Protein AF-W6MTE8-F1 (afdb_monomer_lite)

Organism: NCBI:txid1382522

Radius of gyration: 21.44 Å; chains: 1; bounding box: 60×68×46 Å

Foldseek 3Di:
DQQQAQAEEEEALQQLLPPVVLVLPDDLSHYAYEYEPLNLVVLVVLCPDPDSSVVSSVSSVVSQVVQVVPPNRYDYDDPVPLADDLVCLVVLFQAFDFPVNLVVVVVVVVVVCVVDPDDPPPPDCPPVVCCQFVVDPPDDPDDDPDRDGTDDGPSCSSVSRVCCCVVPPVVPPHQYEYAHPDVNSVVVCVRSVHHYDYSVLVSVCSVPVDSPPPDPPPPPPPPPPCPPPDDDDPDPPDDDDD

Structure (mmCIF, N/CA/C/O backbone):
data_AF-W6MTE8-F1
#
_entry.id   AF-W6MTE8-F1
#
loop_
_atom_site.group_PDB
_atom_site.id
_atom_site.type_symbol
_atom_site.label_atom_id
_atom_site.label_alt_id
_atom_site.label_comp_id
_atom_site.label_asym_id
_atom_site.label_entity_id
_atom_site.label_seq_id
_atom_site.pdbx_PDB_ins_code
_atom_site.Cartn_x
_atom_site.Cartn_y
_atom_site.Cartn_z
_atom_site.occupancy
_atom_site.B_iso_or_equiv
_atom_site.auth_seq_id
_atom_site.auth_comp_id
_atom_site.auth_asym_id
_atom_site.auth_atom_id
_atom_site.pdbx_PDB_model_num
ATOM 1 N N . MET A 1 1 ? -23.257 -4.174 20.093 1.00 38.69 1 MET A N 1
ATOM 2 C CA . MET A 1 1 ? -22.256 -4.950 19.325 1.00 38.69 1 MET A CA 1
ATOM 3 C C . MET A 1 1 ? -21.552 -3.995 18.373 1.00 38.69 1 MET A C 1
ATOM 5 O O . MET A 1 1 ? -22.247 -3.286 17.660 1.00 38.69 1 MET A O 1
ATOM 9 N N . LYS A 1 2 ? -20.217 -3.881 18.408 1.00 39.97 2 LYS A N 1
ATOM 10 C CA . LYS A 1 2 ? -19.490 -3.029 17.450 1.00 39.97 2 LYS A CA 1
ATOM 11 C C . LYS A 1 2 ? -19.475 -3.745 16.097 1.00 39.97 2 LYS A C 1
ATOM 13 O O . LYS A 1 2 ? -18.966 -4.859 16.027 1.00 39.97 2 LYS A O 1
ATOM 18 N N . SER A 1 3 ? -20.068 -3.124 15.077 1.00 48.00 3 SER A N 1
ATOM 19 C CA . SER A 1 3 ? -19.983 -3.571 13.683 1.00 48.00 3 SER A CA 1
ATOM 20 C C . SER A 1 3 ? -18.513 -3.765 13.318 1.00 48.00 3 SER A C 1
ATOM 22 O O . SER A 1 3 ? -17.720 -2.834 13.459 1.00 48.00 3 SER A O 1
ATOM 24 N N . THR A 1 4 ? -18.126 -4.972 12.914 1.00 53.09 4 THR A N 1
ATOM 25 C CA . THR A 1 4 ? -16.800 -5.203 12.337 1.00 53.09 4 THR A CA 1
ATOM 26 C C . THR A 1 4 ? -16.718 -4.458 11.003 1.00 53.09 4 THR A C 1
ATOM 28 O O . THR A 1 4 ? -17.678 -4.537 10.236 1.00 53.09 4 THR A O 1
ATOM 31 N N . PRO A 1 5 ? -15.619 -3.739 10.717 1.00 59.28 5 PRO A N 1
ATOM 32 C CA . PRO A 1 5 ? -15.475 -3.021 9.456 1.00 59.28 5 PRO A CA 1
ATOM 33 C C . PRO A 1 5 ? -15.582 -4.002 8.286 1.00 59.28 5 PRO A C 1
ATOM 35 O O . PRO A 1 5 ? -15.021 -5.099 8.340 1.00 59.28 5 PRO A O 1
ATOM 38 N N . SER A 1 6 ? -16.321 -3.611 7.248 1.00 73.62 6 SER A N 1
ATOM 39 C CA . SER A 1 6 ? -16.638 -4.467 6.100 1.00 73.62 6 SER A CA 1
ATOM 40 C C . SER A 1 6 ? -15.433 -4.738 5.196 1.00 73.62 6 SER A C 1
ATOM 42 O O . SER A 1 6 ? -15.474 -5.673 4.398 1.00 73.62 6 SER A O 1
ATOM 44 N N . LEU A 1 7 ? -14.353 -3.960 5.334 1.00 88.44 7 LEU A N 1
ATOM 45 C CA . LEU A 1 7 ? -13.140 -4.094 4.533 1.00 88.44 7 LEU A CA 1
ATOM 46 C C . LEU A 1 7 ? -11.870 -3.950 5.380 1.00 88.44 7 LEU A C 1
ATOM 48 O O . LEU A 1 7 ? -11.723 -2.991 6.140 1.00 88.44 7 LEU A O 1
ATOM 52 N N . SER A 1 8 ? -10.929 -4.883 5.222 1.00 91.94 8 SER A N 1
ATOM 53 C CA . SER A 1 8 ? -9.592 -4.808 5.824 1.00 91.94 8 SER A CA 1
ATOM 54 C C . SER A 1 8 ? -8.540 -4.612 4.739 1.00 91.94 8 SER A C 1
ATOM 56 O O . SER A 1 8 ? -8.449 -5.406 3.803 1.00 91.94 8 SER A O 1
ATOM 58 N N . VAL A 1 9 ? -7.753 -3.545 4.869 1.00 94.44 9 VAL A N 1
ATOM 59 C CA . VAL A 1 9 ? -6.865 -3.069 3.808 1.00 94.44 9 VAL A CA 1
ATOM 60 C C . VAL A 1 9 ? -5.444 -2.887 4.327 1.00 94.44 9 VAL A C 1
ATOM 62 O O . VAL A 1 9 ? -5.230 -2.243 5.353 1.00 94.44 9 VAL A O 1
ATOM 65 N N . ILE A 1 10 ? -4.469 -3.430 3.604 1.00 95.81 10 ILE A N 1
ATOM 66 C CA . ILE A 1 10 ? -3.039 -3.184 3.799 1.00 95.81 10 ILE A CA 1
ATOM 67 C C . ILE A 1 10 ? -2.626 -2.042 2.868 1.00 95.81 10 ILE A C 1
ATOM 69 O O . ILE A 1 10 ? -2.857 -2.122 1.666 1.00 95.81 10 ILE A O 1
ATOM 73 N N . ILE A 1 11 ? -2.021 -0.984 3.405 1.00 96.62 11 ILE A N 1
ATOM 74 C CA . ILE A 1 11 ? -1.711 0.220 2.622 1.00 96.62 11 ILE A CA 1
ATOM 75 C C . ILE A 1 11 ? -0.274 0.184 2.095 1.00 96.62 11 ILE A C 1
ATOM 77 O O . ILE A 1 11 ? 0.673 0.207 2.884 1.00 96.62 11 ILE A O 1
ATOM 81 N N . ASP A 1 12 ? -0.114 0.181 0.773 1.00 96.88 12 ASP A N 1
ATOM 82 C CA . ASP A 1 12 ? 1.155 0.439 0.086 1.00 96.88 12 ASP A CA 1
ATOM 83 C C . ASP A 1 12 ? 1.503 1.946 0.109 1.00 96.88 12 ASP A C 1
ATOM 85 O O . ASP A 1 12 ? 0.585 2.777 0.094 1.00 96.88 12 ASP A O 1
ATOM 89 N N . PRO A 1 13 ? 2.794 2.348 0.122 1.00 96.19 13 PRO A N 1
ATOM 90 C CA . PRO A 1 13 ? 3.166 3.763 0.056 1.00 96.19 13 PRO A CA 1
ATOM 91 C C . PRO A 1 13 ? 2.505 4.517 -1.101 1.00 96.19 13 PRO A C 1
ATOM 93 O O . PRO A 1 13 ? 2.040 5.640 -0.904 1.00 96.19 13 PRO A O 1
ATOM 96 N N . SER A 1 14 ? 2.419 3.907 -2.288 1.00 95.56 14 SER A N 1
ATOM 97 C CA . SER A 1 14 ? 1.869 4.549 -3.489 1.00 95.56 14 SER A CA 1
ATOM 98 C C . SER A 1 14 ? 0.427 5.027 -3.297 1.00 95.56 14 SER A C 1
ATOM 100 O O . SER A 1 14 ? 0.085 6.117 -3.751 1.00 95.56 14 SER A O 1
ATOM 102 N N . ALA A 1 15 ? -0.395 4.296 -2.538 1.00 96.69 15 ALA A N 1
ATOM 103 C CA . ALA A 1 15 ? -1.774 4.686 -2.259 1.00 96.69 15 ALA A CA 1
ATOM 104 C C . ALA A 1 15 ? -1.867 5.970 -1.424 1.00 96.69 15 ALA A C 1
ATOM 106 O O . ALA A 1 15 ? -2.727 6.819 -1.660 1.00 96.69 15 ALA A O 1
ATOM 107 N N . PHE A 1 16 ? -0.950 6.162 -0.476 1.00 96.50 16 PHE A N 1
ATOM 108 C CA . PHE A 1 16 ? -0.859 7.415 0.269 1.00 96.50 16 PHE A CA 1
ATOM 109 C C . PHE A 1 16 ? -0.311 8.553 -0.592 1.00 96.50 16 PHE A C 1
ATOM 111 O O . PHE A 1 16 ? -0.844 9.664 -0.571 1.00 96.50 16 PHE A O 1
ATOM 118 N N . LEU A 1 17 ? 0.717 8.275 -1.389 1.00 94.50 17 LEU A N 1
ATOM 119 C CA . LEU A 1 17 ? 1.340 9.280 -2.244 1.00 94.50 17 LEU A CA 1
ATOM 120 C C . LEU A 1 17 ? 0.407 9.763 -3.364 1.00 94.50 17 LEU A C 1
ATOM 122 O O . LEU A 1 17 ? 0.459 10.942 -3.703 1.00 94.50 17 LEU A O 1
ATOM 126 N N . GLY A 1 18 ? -0.460 8.901 -3.901 1.00 90.56 18 GLY A N 1
ATOM 127 C CA . GLY A 1 18 ? -1.419 9.243 -4.957 1.00 90.56 18 GLY A CA 1
ATOM 128 C C . GLY A 1 18 ? -2.821 9.621 -4.464 1.00 90.56 18 GLY A C 1
ATOM 129 O O . GLY A 1 18 ? -3.501 10.419 -5.103 1.00 90.56 18 GLY A O 1
ATOM 130 N N . GLY A 1 19 ? -3.262 9.090 -3.318 1.00 93.94 19 GLY A N 1
ATOM 131 C CA . GLY A 1 19 ? -4.681 9.079 -2.943 1.00 93.94 19 GLY A CA 1
ATOM 132 C C . GLY A 1 19 ? -5.029 9.604 -1.550 1.00 93.94 19 GLY A C 1
ATOM 133 O O . GLY A 1 19 ? -6.186 9.492 -1.139 1.00 93.94 19 GLY A O 1
ATOM 134 N N . ILE A 1 20 ? -4.090 10.211 -0.811 1.00 96.06 20 ILE A N 1
ATOM 135 C CA . ILE A 1 20 ? -4.326 10.660 0.578 1.00 96.06 20 ILE A CA 1
ATOM 136 C C . ILE A 1 20 ? -5.576 11.542 0.749 1.00 96.06 20 ILE A C 1
ATOM 138 O O . ILE A 1 20 ? -6.290 11.419 1.744 1.00 96.06 20 ILE A O 1
ATOM 142 N N . ALA A 1 21 ? -5.888 12.410 -0.217 1.00 94.44 21 ALA A N 1
ATOM 143 C CA . ALA A 1 21 ? -7.062 13.284 -0.151 1.00 94.44 21 ALA A CA 1
ATOM 144 C C . ALA A 1 21 ? -8.395 12.511 -0.149 1.00 94.44 21 ALA A C 1
ATOM 146 O O . ALA A 1 21 ? -9.380 12.985 0.421 1.00 94.44 21 ALA A O 1
ATOM 147 N N . VAL A 1 22 ? -8.430 11.333 -0.778 1.00 95.38 22 VAL A N 1
ATOM 148 C CA . VAL A 1 22 ? -9.592 10.435 -0.786 1.00 95.38 22 VAL A CA 1
ATOM 149 C C . VAL A 1 22 ? -9.601 9.592 0.484 1.00 95.38 22 VAL A C 1
ATOM 151 O O . VAL A 1 22 ? -10.607 9.587 1.186 1.00 95.38 22 VAL A O 1
ATOM 154 N N . ILE A 1 23 ? -8.463 8.987 0.843 1.00 95.81 23 ILE A N 1
ATOM 155 C CA . ILE A 1 23 ? -8.327 8.129 2.034 1.00 95.81 23 ILE A CA 1
ATOM 156 C C . ILE A 1 23 ? -8.753 8.866 3.315 1.00 95.81 23 ILE A C 1
ATOM 158 O O . ILE A 1 23 ? -9.421 8.293 4.172 1.00 95.81 23 ILE A O 1
ATOM 162 N N . LYS A 1 24 ? -8.448 10.166 3.433 1.00 94.75 24 LYS A N 1
ATOM 163 C CA . LYS A 1 24 ? -8.871 11.011 4.567 1.00 94.75 24 LYS A CA 1
ATOM 164 C C . LYS A 1 24 ? -10.391 11.083 4.769 1.00 94.75 24 LYS A C 1
ATOM 166 O O . LYS A 1 24 ? -10.833 11.427 5.861 1.00 94.75 24 LYS A O 1
ATOM 171 N N . LYS A 1 25 ? -11.188 10.811 3.732 1.00 93.50 25 LYS A N 1
ATOM 172 C CA . LYS A 1 25 ? -12.659 10.854 3.782 1.00 93.50 25 LYS A CA 1
ATOM 173 C C . LYS A 1 25 ? -13.262 9.545 4.294 1.00 93.50 25 LYS A C 1
ATOM 175 O O . LYS A 1 25 ? -14.456 9.505 4.592 1.00 93.50 25 LYS A O 1
ATOM 180 N N . TRP A 1 26 ? -12.464 8.481 4.383 1.00 92.56 26 TRP A N 1
ATOM 181 C CA . TRP A 1 26 ? -12.930 7.172 4.818 1.00 92.56 26 TRP A CA 1
ATOM 182 C C . TRP A 1 26 ? -13.235 7.149 6.311 1.00 92.56 26 TRP A C 1
ATOM 184 O O . TRP A 1 26 ? -12.588 7.816 7.117 1.00 92.56 26 TRP A O 1
ATOM 194 N N . LYS A 1 27 ? -14.247 6.360 6.673 1.00 86.38 27 LYS A N 1
ATOM 195 C CA . LYS A 1 27 ? -14.752 6.248 8.041 1.00 86.38 27 LYS A CA 1
ATOM 196 C C . LYS A 1 27 ? -14.399 4.891 8.651 1.00 86.38 27 LYS A C 1
ATOM 198 O O . LYS A 1 27 ? -14.346 3.875 7.957 1.00 86.38 27 LYS A O 1
ATOM 203 N N . SER A 1 28 ? -14.180 4.890 9.965 1.00 81.75 28 SER A N 1
ATOM 204 C CA . SER A 1 28 ? -13.699 3.736 10.735 1.00 81.75 28 SER A CA 1
ATOM 205 C C . SER A 1 28 ? -14.699 2.596 10.904 1.00 81.75 28 SER A C 1
ATOM 207 O O . SER A 1 28 ? -14.310 1.483 11.243 1.00 81.75 28 SER A O 1
ATOM 209 N N . ASP A 1 29 ? -15.978 2.862 10.667 1.00 83.12 29 ASP A N 1
ATOM 210 C CA . ASP A 1 29 ? -17.054 1.874 10.658 1.00 83.12 29 ASP A CA 1
ATOM 211 C C . ASP A 1 29 ? -17.049 1.007 9.390 1.00 83.12 29 ASP A C 1
ATOM 213 O O . ASP A 1 29 ? -17.539 -0.121 9.424 1.00 83.12 29 ASP A O 1
ATOM 217 N N . LYS A 1 30 ? -16.472 1.504 8.288 1.00 85.19 30 LYS A N 1
ATOM 218 C CA . LYS A 1 30 ? -16.455 0.811 6.992 1.00 85.19 30 LYS A CA 1
ATOM 219 C C . LYS A 1 30 ? -15.125 0.137 6.672 1.00 85.19 30 LYS A C 1
ATOM 221 O O . LYS A 1 30 ? -15.118 -0.950 6.102 1.00 85.19 30 LYS A O 1
ATOM 226 N N . VAL A 1 31 ? -14.002 0.758 7.029 1.00 90.56 31 VAL A N 1
ATOM 227 C CA . VAL A 1 31 ? -12.675 0.264 6.643 1.00 90.56 31 VAL A CA 1
ATOM 228 C C . VAL A 1 31 ? -11.719 0.208 7.825 1.00 90.56 31 VAL A C 1
ATOM 230 O O . VAL A 1 31 ? -11.668 1.118 8.652 1.00 90.56 31 VAL A O 1
ATOM 233 N N . LYS A 1 32 ? -10.928 -0.864 7.870 1.00 92.25 32 LYS A N 1
ATOM 234 C CA . LYS A 1 32 ? -9.771 -1.007 8.748 1.00 92.25 32 LYS A CA 1
ATOM 235 C C . LYS A 1 32 ? -8.495 -0.910 7.929 1.00 92.25 32 LYS A C 1
ATOM 237 O O . LYS A 1 32 ? -8.252 -1.736 7.051 1.00 92.25 32 LYS A O 1
ATOM 242 N N . LEU A 1 33 ? -7.664 0.067 8.263 1.00 94.69 33 LEU A N 1
ATOM 243 C CA . LEU A 1 33 ? -6.380 0.310 7.626 1.00 94.69 33 LEU A CA 1
ATOM 244 C C . LEU A 1 33 ? -5.268 -0.355 8.435 1.00 94.69 33 LEU A C 1
ATOM 246 O O . LEU A 1 33 ? -5.161 -0.191 9.653 1.00 94.69 33 LEU A O 1
ATOM 250 N N . VAL A 1 34 ? -4.410 -1.093 7.749 1.00 94.56 34 VAL A N 1
ATOM 251 C CA . VAL A 1 34 ? -3.206 -1.678 8.324 1.00 94.56 34 VAL A CA 1
ATOM 252 C C . VAL A 1 34 ? -2.001 -1.110 7.603 1.00 94.56 34 VAL A C 1
ATOM 254 O O . VAL A 1 34 ? -1.912 -1.180 6.379 1.00 94.56 34 VAL A O 1
ATOM 257 N N . ILE A 1 35 ? -1.082 -0.537 8.376 1.00 95.44 35 ILE A N 1
ATOM 258 C CA . ILE A 1 35 ? 0.113 0.114 7.850 1.00 95.44 35 ILE A CA 1
ATOM 259 C C . ILE A 1 35 ? 1.340 -0.755 8.145 1.00 95.44 35 ILE A C 1
ATOM 261 O O . ILE A 1 35 ? 1.738 -0.873 9.309 1.00 95.44 35 ILE A O 1
ATOM 265 N N . PRO A 1 36 ? 1.937 -1.366 7.110 1.00 94.75 36 PRO A N 1
ATOM 266 C CA . PRO A 1 36 ? 3.239 -2.016 7.195 1.00 94.75 36 PRO A CA 1
ATOM 267 C C . PRO A 1 36 ? 4.329 -1.040 7.645 1.00 94.75 36 PRO A C 1
ATOM 269 O O . PRO A 1 36 ? 4.299 0.140 7.298 1.00 94.75 36 PRO A O 1
ATOM 272 N N . GLU A 1 37 ? 5.351 -1.552 8.329 1.00 92.50 37 GLU A N 1
ATOM 273 C CA . GLU A 1 37 ? 6.533 -0.759 8.697 1.00 92.50 37 GLU A CA 1
ATOM 274 C C . GLU A 1 37 ? 7.232 -0.184 7.454 1.00 92.50 37 GLU A C 1
ATOM 276 O O . GLU A 1 37 ? 7.629 0.978 7.430 1.00 92.50 37 GLU A O 1
ATOM 281 N N . TYR A 1 38 ? 7.293 -0.973 6.377 1.00 92.50 38 TYR A N 1
ATOM 282 C CA . TYR A 1 38 ? 7.803 -0.528 5.078 1.00 92.50 38 TYR A CA 1
ATOM 283 C C . TYR A 1 38 ? 7.121 0.759 4.586 1.00 92.50 38 TYR A C 1
ATOM 285 O O . TYR A 1 38 ? 7.793 1.687 4.137 1.00 92.50 38 TYR A O 1
ATOM 293 N N . THR A 1 39 ? 5.796 0.847 4.725 1.00 95.50 39 THR A N 1
ATOM 294 C CA . THR A 1 39 ? 5.023 2.017 4.301 1.00 95.50 39 THR A CA 1
ATOM 295 C C . THR A 1 39 ? 5.413 3.260 5.087 1.00 95.50 39 THR A C 1
ATOM 297 O O . THR A 1 39 ? 5.568 4.331 4.505 1.00 95.50 39 THR A O 1
ATOM 300 N N . LEU A 1 40 ? 5.633 3.125 6.396 1.00 95.06 40 LEU A N 1
ATOM 301 C CA . LEU A 1 40 ? 6.093 4.236 7.229 1.00 95.06 40 LEU A CA 1
ATOM 302 C C . LEU A 1 40 ? 7.483 4.714 6.804 1.00 95.06 40 LEU A C 1
ATOM 304 O O . LEU A 1 40 ? 7.682 5.916 6.645 1.00 95.06 40 LEU A O 1
ATOM 308 N N . GLN A 1 41 ? 8.415 3.788 6.572 1.00 93.00 41 GLN A N 1
ATOM 309 C CA . GLN A 1 41 ? 9.785 4.106 6.163 1.00 93.00 41 GLN A CA 1
ATOM 310 C C . GLN A 1 41 ? 9.834 4.833 4.819 1.00 93.00 41 GLN A C 1
ATOM 312 O O . GLN A 1 41 ? 10.558 5.821 4.680 1.00 93.00 41 GLN A O 1
ATOM 317 N N . GLU A 1 42 ? 9.037 4.390 3.846 1.00 93.38 42 GLU A N 1
ATOM 318 C CA . GLU A 1 42 ? 8.999 5.031 2.534 1.00 93.38 42 GLU A CA 1
ATOM 319 C C . GLU A 1 42 ? 8.370 6.429 2.621 1.00 93.38 42 GLU A C 1
ATOM 321 O O . GLU A 1 42 ? 8.925 7.384 2.085 1.00 93.38 42 GLU A O 1
ATOM 326 N N . LEU A 1 43 ? 7.287 6.615 3.385 1.00 95.38 43 LEU A N 1
ATOM 327 C CA . LEU A 1 43 ? 6.732 7.955 3.622 1.00 95.38 43 LEU A CA 1
ATOM 328 C C . LEU A 1 43 ? 7.737 8.882 4.328 1.00 95.38 43 LEU A C 1
ATOM 330 O O . LEU A 1 43 ? 7.831 10.066 3.996 1.00 95.38 43 LEU A O 1
ATOM 334 N N . ASP A 1 44 ? 8.522 8.354 5.266 1.00 94.69 44 ASP A N 1
ATOM 335 C CA . ASP A 1 44 ? 9.559 9.102 5.978 1.00 94.69 44 ASP A CA 1
ATOM 336 C C . ASP A 1 44 ? 10.760 9.475 5.105 1.00 94.69 44 ASP A C 1
ATOM 338 O O . ASP A 1 44 ? 11.407 10.505 5.332 1.00 94.69 44 ASP A O 1
ATOM 342 N N . HIS A 1 45 ? 11.045 8.668 4.089 1.00 93.19 45 HIS A N 1
ATOM 343 C CA . HIS A 1 45 ? 11.997 9.009 3.048 1.00 93.19 45 HIS A CA 1
ATOM 344 C C . HIS A 1 45 ? 11.430 10.118 2.147 1.00 93.19 45 HIS A C 1
ATOM 346 O O . HIS A 1 45 ? 12.030 11.190 2.025 1.00 93.19 45 HIS A O 1
ATOM 352 N N . GLN A 1 46 ? 10.224 9.913 1.610 1.00 92.06 46 GLN A N 1
ATOM 353 C CA . GLN A 1 46 ? 9.588 10.802 0.634 1.00 92.06 46 GLN A CA 1
ATOM 354 C C . GLN A 1 46 ? 9.232 12.183 1.202 1.00 92.06 46 GLN A C 1
ATOM 356 O O . GLN A 1 46 ? 9.312 13.186 0.489 1.00 92.06 46 GLN A O 1
ATOM 361 N N . LYS A 1 47 ? 8.910 12.302 2.500 1.00 92.62 47 LYS A N 1
ATOM 362 C CA . LYS A 1 47 ? 8.546 13.592 3.129 1.00 92.62 47 LYS A CA 1
ATOM 363 C C . LYS A 1 47 ? 9.645 14.658 3.052 1.00 92.62 47 LYS A C 1
ATOM 365 O O . LYS A 1 47 ? 9.341 15.841 3.238 1.00 92.62 47 LYS A O 1
ATOM 370 N N . LYS A 1 48 ? 10.899 14.252 2.806 1.00 91.19 48 LYS A N 1
ATOM 371 C CA . LYS A 1 48 ? 12.062 15.140 2.639 1.00 91.19 48 LYS A CA 1
ATOM 372 C C . LYS A 1 48 ? 12.045 15.875 1.295 1.00 91.19 48 LYS A C 1
ATOM 374 O O . LYS A 1 48 ? 12.642 16.943 1.184 1.00 91.19 48 LYS A O 1
ATOM 379 N N . SER A 1 49 ? 11.336 15.339 0.301 1.00 89.12 49 SER A N 1
ATOM 380 C CA . SER A 1 49 ? 11.218 15.945 -1.022 1.00 89.12 49 SER A CA 1
ATOM 381 C C . SER A 1 49 ? 10.315 17.188 -1.006 1.00 89.12 49 SER A C 1
ATOM 383 O O . SER A 1 49 ? 9.348 17.290 -0.241 1.00 89.12 49 SER A O 1
ATOM 385 N N . ARG A 1 50 ? 10.617 18.160 -1.873 1.00 90.25 50 ARG A N 1
ATOM 386 C CA . ARG A 1 50 ? 9.805 19.379 -2.072 1.00 90.25 50 ARG A CA 1
ATOM 387 C C . ARG A 1 50 ? 8.723 19.216 -3.147 1.00 90.25 50 ARG A C 1
ATOM 389 O O . ARG A 1 50 ? 7.982 20.157 -3.404 1.00 90.25 50 ARG A O 1
ATOM 396 N N . THR A 1 51 ? 8.625 18.038 -3.756 1.00 92.00 51 THR A N 1
ATOM 397 C CA . THR A 1 51 ? 7.634 17.707 -4.787 1.00 92.00 51 THR A CA 1
ATOM 398 C C . THR A 1 51 ? 6.226 17.533 -4.208 1.00 92.00 51 THR A C 1
ATOM 400 O O . THR A 1 51 ? 6.032 17.491 -2.987 1.00 92.00 51 THR A O 1
ATOM 403 N N . LEU A 1 52 ? 5.234 17.380 -5.094 1.00 90.19 52 LEU A N 1
ATOM 404 C CA . LEU A 1 52 ? 3.877 16.979 -4.712 1.00 90.19 52 LEU A CA 1
ATOM 405 C C . LEU A 1 52 ? 3.885 15.653 -3.937 1.00 90.19 52 LEU A C 1
ATOM 407 O O . LEU A 1 52 ? 3.226 15.548 -2.906 1.00 90.19 52 LEU A O 1
ATOM 411 N N . THR A 1 53 ? 4.699 14.685 -4.364 1.00 90.25 53 THR A N 1
ATOM 412 C CA . THR A 1 53 ? 4.914 13.414 -3.658 1.00 90.25 53 THR A CA 1
ATOM 413 C C . THR A 1 53 ? 5.392 13.652 -2.227 1.00 90.25 53 THR A C 1
ATOM 415 O O . THR A 1 53 ? 4.825 13.105 -1.282 1.00 90.25 53 THR A O 1
ATOM 418 N N . GLY A 1 54 ? 6.363 14.549 -2.032 1.00 93.12 54 GLY A N 1
ATOM 419 C CA . GLY A 1 54 ? 6.829 14.909 -0.694 1.00 93.12 54 GLY A CA 1
ATOM 420 C C . GLY A 1 54 ? 5.774 15.628 0.154 1.00 93.12 54 GLY A C 1
ATOM 421 O O . GLY A 1 54 ? 5.688 15.400 1.363 1.00 93.12 54 GLY A O 1
ATOM 422 N N . TYR A 1 55 ? 4.928 16.465 -0.457 1.00 95.69 55 TYR A N 1
ATOM 423 C CA . TYR A 1 55 ? 3.774 17.064 0.222 1.00 95.69 55 TYR A CA 1
ATOM 424 C C . TYR A 1 55 ? 2.767 15.999 0.669 1.00 95.69 55 TYR A C 1
ATOM 426 O O . TYR A 1 55 ? 2.405 15.963 1.847 1.00 95.69 55 TYR A O 1
ATOM 434 N N . ASN A 1 56 ? 2.389 15.086 -0.227 1.00 96.44 56 ASN A N 1
ATOM 435 C CA . ASN A 1 56 ? 1.466 13.996 0.073 1.00 96.44 56 ASN A CA 1
ATOM 436 C C . ASN A 1 56 ? 2.031 13.060 1.145 1.00 96.44 56 ASN A C 1
ATOM 438 O O . ASN A 1 56 ? 1.290 12.637 2.031 1.00 96.44 56 ASN A O 1
ATOM 442 N N . ALA A 1 57 ? 3.342 12.807 1.148 1.00 96.88 57 ALA A N 1
ATOM 443 C CA . ALA A 1 57 ? 4.006 12.045 2.200 1.00 96.88 57 ALA A CA 1
ATOM 444 C C . ALA A 1 57 ? 3.879 12.723 3.576 1.00 96.88 57 ALA A C 1
ATOM 446 O O . ALA A 1 57 ? 3.470 12.081 4.545 1.00 96.88 57 ALA A O 1
ATOM 447 N N . ARG A 1 58 ? 4.142 14.038 3.672 1.00 97.44 58 ARG A N 1
ATOM 448 C CA . ARG A 1 58 ? 3.953 14.808 4.921 1.00 97.44 58 ARG A CA 1
ATOM 449 C C . ARG A 1 58 ? 2.506 14.759 5.407 1.00 97.44 58 ARG A C 1
ATOM 451 O O . ARG A 1 58 ? 2.263 14.546 6.595 1.00 97.44 58 ARG A O 1
ATOM 458 N N . GLU A 1 59 ? 1.553 14.940 4.497 1.00 97.38 59 GLU A N 1
ATOM 459 C CA . GLU A 1 59 ? 0.125 14.862 4.811 1.00 97.38 59 GLU A CA 1
ATOM 460 C C . GLU A 1 59 ? -0.305 13.464 5.255 1.00 97.38 59 GLU A C 1
ATOM 462 O O . GLU A 1 59 ? -1.120 13.335 6.170 1.00 97.38 59 GLU A O 1
ATOM 467 N N . SER A 1 60 ? 0.275 12.424 4.661 1.00 97.81 60 SER A N 1
ATOM 468 C CA . SER A 1 60 ? 0.010 11.032 5.020 1.00 97.81 60 SER A CA 1
ATOM 469 C C . SER A 1 60 ? 0.527 10.717 6.418 1.00 97.81 60 SER A C 1
ATOM 471 O O . SER A 1 60 ? -0.227 10.208 7.237 1.00 97.81 60 SER A O 1
ATOM 473 N N . VAL A 1 61 ? 1.757 11.116 6.758 1.00 97.25 61 VAL A N 1
ATOM 474 C CA . VAL A 1 61 ? 2.306 10.938 8.116 1.00 97.25 61 VAL A CA 1
ATOM 475 C C . VAL A 1 61 ? 1.454 11.665 9.166 1.00 97.25 61 VAL A C 1
ATOM 477 O O . VAL A 1 61 ? 1.145 11.095 10.215 1.00 97.25 61 VAL A O 1
ATOM 480 N N . ARG A 1 62 ? 1.007 12.898 8.881 1.00 97.12 62 ARG A N 1
ATOM 481 C CA . ARG A 1 62 ? 0.088 13.640 9.767 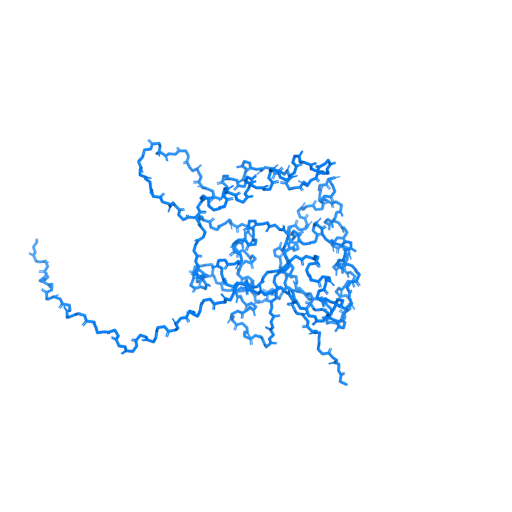1.00 97.12 62 ARG A CA 1
ATOM 482 C C . ARG A 1 62 ? -1.234 12.904 9.961 1.00 97.12 62 ARG A C 1
ATOM 484 O O . ARG A 1 62 ? -1.689 12.767 11.096 1.00 97.12 62 ARG A O 1
ATOM 491 N N . PHE A 1 63 ? -1.830 12.425 8.870 1.00 97.06 63 PHE A N 1
ATOM 492 C CA . PHE A 1 63 ? -3.063 11.647 8.912 1.00 97.06 63 PHE A CA 1
ATOM 493 C C . PHE A 1 63 ? -2.896 10.375 9.745 1.00 97.06 63 PHE A C 1
ATOM 495 O O . PHE A 1 63 ? -3.713 10.134 10.626 1.00 97.06 63 PHE A O 1
ATOM 502 N N . ILE A 1 64 ? -1.820 9.611 9.542 1.00 96.56 64 ILE A N 1
ATOM 503 C CA . ILE A 1 64 ? -1.535 8.387 10.304 1.00 96.56 64 ILE A CA 1
ATOM 504 C C . ILE A 1 64 ? -1.476 8.691 11.804 1.00 96.56 64 ILE A C 1
ATOM 506 O O . ILE A 1 64 ? -2.143 8.023 12.592 1.00 96.56 64 ILE A O 1
ATOM 510 N N . GLY A 1 65 ? -0.751 9.740 12.205 1.00 95.31 65 GLY A N 1
ATOM 511 C CA . GLY A 1 65 ? -0.652 10.141 13.612 1.00 95.31 65 GLY A CA 1
ATOM 512 C C . GLY A 1 65 ? -1.994 10.533 14.244 1.00 95.31 65 GLY A C 1
ATOM 513 O O . GLY A 1 65 ? -2.208 10.309 15.436 1.00 95.31 65 GLY A O 1
ATOM 514 N N . GLN A 1 66 ? -2.920 11.097 13.465 1.00 94.88 66 GLN A N 1
ATOM 515 C CA . GLN A 1 66 ? -4.280 11.402 13.922 1.00 94.88 66 GLN A CA 1
ATOM 516 C C . GLN A 1 66 ? -5.163 10.149 13.953 1.00 94.88 66 GLN A C 1
ATOM 518 O O . GLN A 1 66 ? -5.853 9.905 14.939 1.00 94.88 66 GLN A O 1
ATOM 523 N N . ALA A 1 67 ? -5.107 9.334 12.903 1.00 94.06 67 ALA A N 1
ATOM 524 C CA . ALA A 1 67 ? -5.919 8.138 12.729 1.00 94.06 67 ALA A CA 1
ATOM 525 C C . ALA A 1 67 ? -5.573 7.027 13.732 1.00 94.06 67 ALA A C 1
ATOM 527 O O . ALA A 1 67 ? -6.471 6.308 14.160 1.00 94.06 67 ALA A O 1
ATOM 528 N N . LEU A 1 68 ? -4.315 6.933 14.184 1.00 93.81 68 LEU A N 1
ATOM 529 C CA . LEU A 1 68 ? -3.903 6.026 15.267 1.00 93.81 68 LEU A CA 1
ATOM 530 C C . LEU A 1 68 ? -4.644 6.281 16.587 1.00 93.81 68 LEU A C 1
ATOM 532 O O . LEU A 1 68 ? -4.780 5.371 17.401 1.00 93.81 68 LEU A O 1
ATOM 536 N N . LYS A 1 69 ? -5.142 7.505 16.805 1.00 92.88 69 LYS A N 1
ATOM 537 C CA . LYS A 1 69 ? -5.927 7.852 17.999 1.00 92.88 69 LYS A CA 1
ATOM 538 C C . LYS A 1 69 ? -7.359 7.318 17.935 1.00 92.88 69 LYS A C 1
ATOM 540 O O . LYS A 1 69 ? -8.050 7.358 18.947 1.00 92.88 69 LYS A O 1
ATOM 545 N N . ILE A 1 70 ? -7.812 6.848 16.769 1.00 90.31 70 ILE A N 1
ATOM 546 C CA . ILE A 1 70 ? -9.160 6.323 16.539 1.00 90.31 70 ILE A CA 1
ATOM 547 C C . ILE A 1 70 ? -9.109 4.791 16.670 1.00 90.31 70 ILE A C 1
ATOM 549 O O . ILE A 1 70 ? -8.608 4.113 15.767 1.00 90.31 70 ILE A O 1
ATOM 553 N N . PRO A 1 71 ? -9.630 4.206 17.767 1.00 87.00 71 PRO A N 1
ATOM 554 C CA . PRO A 1 71 ? -9.509 2.773 18.005 1.00 87.00 71 PRO A CA 1
ATOM 555 C C . PRO A 1 71 ? -10.180 1.950 16.902 1.00 87.00 71 PRO A C 1
ATOM 557 O O . PRO A 1 71 ? -11.355 2.144 16.596 1.00 87.00 71 PRO A O 1
ATOM 560 N N . GLY A 1 72 ? -9.438 1.000 16.335 1.00 85.19 72 GLY A N 1
ATOM 561 C CA . GLY A 1 72 ? -9.939 0.069 15.321 1.00 85.19 72 GLY A CA 1
ATOM 562 C C . GLY A 1 72 ? -9.941 0.598 13.884 1.00 85.19 72 GLY A C 1
ATOM 563 O O . GLY A 1 72 ? -10.125 -0.209 12.978 1.00 85.19 72 GLY A O 1
ATOM 564 N N . PHE A 1 73 ? -9.683 1.893 13.664 1.00 90.62 73 PHE A N 1
ATOM 565 C CA . PHE A 1 73 ? -9.606 2.457 12.314 1.00 90.62 73 PHE A CA 1
ATOM 566 C C . PHE A 1 73 ? -8.286 2.127 11.626 1.00 90.62 73 PHE A C 1
ATOM 568 O O . PHE A 1 73 ? -8.274 1.631 10.504 1.00 90.62 73 PHE A O 1
ATOM 575 N N . LEU A 1 74 ? -7.175 2.408 12.306 1.00 93.81 74 LEU A N 1
ATOM 576 C CA . LEU A 1 74 ? -5.839 2.256 11.759 1.00 93.81 74 LEU A CA 1
ATOM 577 C C . LEU A 1 74 ? -4.938 1.557 12.770 1.00 93.81 74 LEU A C 1
ATOM 579 O O . LEU A 1 74 ? -4.917 1.901 13.950 1.00 93.81 74 LEU A O 1
ATOM 583 N N . THR A 1 75 ? -4.182 0.572 12.296 1.00 93.06 75 THR A N 1
ATOM 584 C CA . THR A 1 75 ? -3.188 -0.153 13.095 1.00 93.06 75 THR A CA 1
ATOM 585 C C . THR A 1 75 ? -1.882 -0.271 12.328 1.00 93.06 75 THR A C 1
ATOM 587 O O . THR A 1 75 ? -1.902 -0.515 11.124 1.00 93.06 75 THR A O 1
ATOM 590 N N . THR A 1 76 ? -0.748 -0.142 13.006 1.00 92.69 76 THR A N 1
ATOM 591 C CA . THR A 1 76 ? 0.566 -0.413 12.414 1.00 92.69 76 THR A CA 1
ATOM 592 C C . THR A 1 76 ? 0.956 -1.879 12.580 1.00 92.69 76 THR A C 1
ATOM 594 O O . THR A 1 76 ? 0.396 -2.609 13.403 1.00 92.69 76 THR A O 1
ATOM 597 N N . GLN A 1 77 ? 1.921 -2.322 11.779 1.00 88.88 77 GLN A N 1
ATOM 598 C CA . GLN A 1 77 ? 2.578 -3.610 11.955 1.00 88.88 77 GLN A CA 1
ATOM 599 C C . GLN A 1 77 ? 3.117 -3.767 13.386 1.00 88.88 77 GLN A C 1
ATOM 601 O O . GLN A 1 77 ? 3.743 -2.862 13.933 1.00 88.88 77 GLN A O 1
ATOM 606 N N . ASN A 1 78 ? 2.902 -4.945 13.978 1.00 83.12 78 ASN A N 1
ATOM 607 C CA . ASN A 1 78 ? 3.502 -5.302 15.257 1.00 83.12 78 ASN A CA 1
ATOM 608 C C . ASN A 1 78 ? 5.000 -5.601 15.053 1.00 83.12 78 ASN A C 1
ATOM 610 O O . ASN A 1 78 ? 5.317 -6.518 14.290 1.00 83.12 78 ASN A O 1
ATOM 614 N N . PRO A 1 79 ? 5.923 -4.915 15.751 1.00 80.62 79 PRO A N 1
ATOM 615 C CA . PRO A 1 79 ? 7.357 -5.186 15.642 1.00 80.62 79 PRO A CA 1
ATOM 616 C C . PRO A 1 79 ? 7.748 -6.625 16.006 1.00 80.62 79 PRO A C 1
ATOM 618 O O . PRO A 1 79 ? 8.773 -7.122 15.548 1.00 80.62 79 PRO A O 1
ATOM 621 N N . LYS A 1 80 ? 6.932 -7.307 16.822 1.00 80.00 80 LYS A N 1
ATOM 622 C CA . LYS A 1 80 ? 7.170 -8.700 17.229 1.00 80.00 80 LYS A CA 1
ATOM 623 C C . LYS A 1 80 ? 6.842 -9.720 16.135 1.00 80.00 80 LYS A C 1
ATOM 625 O O . LYS A 1 80 ? 7.320 -10.846 16.214 1.00 80.00 80 LYS A O 1
ATOM 630 N N . ASP A 1 81 ? 6.110 -9.306 15.100 1.00 79.69 81 ASP A N 1
ATOM 631 C CA . ASP A 1 81 ? 5.650 -10.164 14.007 1.00 79.69 81 ASP A CA 1
ATOM 632 C C . ASP A 1 81 ? 6.159 -9.627 12.651 1.00 79.69 81 ASP A C 1
ATOM 634 O O . ASP A 1 81 ? 5.386 -9.121 11.830 1.00 79.69 81 ASP A O 1
ATOM 638 N N . PRO A 1 82 ? 7.476 -9.711 12.367 1.00 75.06 82 PRO A N 1
ATOM 639 C CA . PRO A 1 82 ? 8.068 -9.195 11.127 1.00 75.06 82 PRO A CA 1
ATOM 640 C C . PRO A 1 82 ? 7.729 -10.038 9.885 1.00 75.06 82 PRO A C 1
ATOM 642 O O . PRO A 1 82 ? 8.175 -9.733 8.778 1.00 75.06 82 PRO A O 1
ATOM 645 N N . GLY A 1 83 ? 6.980 -11.124 10.066 1.00 85.81 83 GLY A N 1
ATOM 646 C CA . GLY A 1 83 ? 6.684 -12.096 9.030 1.00 85.81 83 GLY A CA 1
ATOM 647 C C . GLY A 1 83 ? 7.797 -13.115 8.785 1.00 85.81 83 GLY A C 1
ATOM 648 O O . GLY A 1 83 ? 8.845 -13.093 9.443 1.00 85.81 83 GLY A O 1
ATOM 649 N N . PRO A 1 84 ? 7.584 -14.039 7.834 1.00 91.00 84 PRO A N 1
ATOM 650 C CA . PRO A 1 84 ? 8.519 -15.116 7.553 1.00 91.00 84 PRO A CA 1
ATOM 651 C C . PRO A 1 84 ? 9.840 -14.562 7.0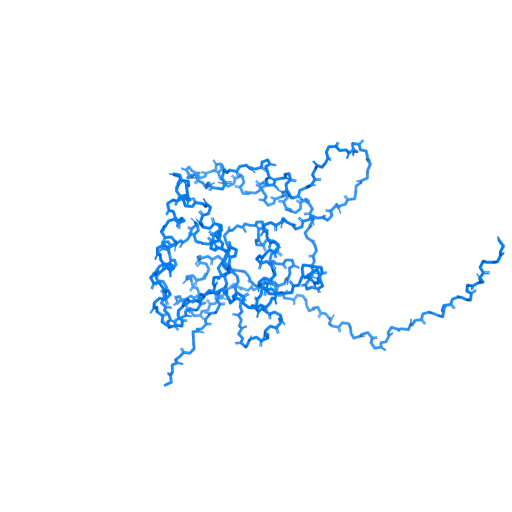15 1.00 91.00 84 PRO A C 1
ATOM 653 O O . PRO A 1 84 ? 9.909 -13.455 6.470 1.00 91.00 84 PRO A O 1
ATOM 656 N N . ARG A 1 85 ? 10.913 -15.346 7.155 1.00 91.94 85 ARG A N 1
ATOM 657 C CA . ARG A 1 85 ? 12.186 -15.019 6.502 1.00 91.94 85 ARG A CA 1
ATOM 658 C C . ARG A 1 85 ? 12.010 -15.041 4.980 1.00 91.94 85 ARG A C 1
ATOM 660 O O . ARG A 1 85 ? 11.209 -15.831 4.466 1.00 91.94 85 ARG A O 1
ATOM 667 N N . TRP A 1 86 ? 12.735 -14.175 4.269 1.00 91.50 86 TRP A N 1
ATOM 668 C CA . TRP A 1 86 ? 12.548 -13.999 2.825 1.00 91.50 86 TRP A CA 1
ATOM 669 C C . TRP A 1 86 ? 12.745 -15.304 2.052 1.00 91.50 86 TRP A C 1
ATOM 671 O O . TRP A 1 86 ? 12.010 -15.561 1.112 1.00 91.50 86 TRP A O 1
ATOM 681 N N . GLU A 1 87 ? 13.642 -16.180 2.493 1.00 92.94 87 GLU A N 1
ATOM 682 C CA . GLU A 1 87 ? 13.947 -17.459 1.842 1.00 92.94 87 GLU A CA 1
ATOM 683 C C . GLU A 1 87 ? 12.724 -18.386 1.767 1.00 92.94 87 GLU A C 1
ATOM 685 O O . GLU A 1 87 ? 12.627 -19.214 0.867 1.00 92.94 87 GLU A O 1
ATOM 690 N N . LYS A 1 88 ? 11.758 -18.224 2.682 1.00 92.50 88 LYS A N 1
ATOM 691 C CA . LYS A 1 88 ? 10.498 -18.984 2.695 1.00 92.50 88 LYS A CA 1
ATOM 692 C C . LYS A 1 88 ? 9.374 -18.305 1.909 1.00 92.50 88 LYS A C 1
ATOM 694 O O . LYS A 1 88 ? 8.378 -18.949 1.599 1.00 92.50 88 LYS A O 1
ATOM 699 N N . CYS A 1 89 ? 9.509 -17.016 1.598 1.00 91.94 89 CYS A N 1
ATOM 700 C CA . CYS A 1 89 ? 8.483 -16.230 0.912 1.00 91.94 89 CYS A CA 1
ATOM 701 C C . CYS A 1 89 ? 8.201 -16.701 -0.526 1.00 91.94 89 CYS A C 1
ATOM 703 O O . CYS A 1 89 ? 7.029 -16.752 -0.891 1.00 91.94 89 CYS A O 1
ATOM 705 N N . PRO A 1 90 ? 9.204 -17.111 -1.335 1.00 91.25 90 PRO A N 1
ATOM 706 C CA . PRO A 1 90 ? 8.987 -17.698 -2.653 1.00 91.25 90 PRO A CA 1
ATOM 707 C C . PRO A 1 90 ? 7.956 -18.825 -2.714 1.00 91.25 90 PRO A C 1
ATOM 709 O O . PRO A 1 90 ? 7.308 -18.955 -3.744 1.00 91.25 90 PRO A O 1
ATOM 712 N N . ASN A 1 91 ? 7.773 -19.590 -1.635 1.00 91.88 91 ASN A N 1
ATOM 713 C CA . ASN A 1 91 ? 6.832 -20.715 -1.591 1.00 91.88 91 ASN A CA 1
ATOM 714 C C . ASN A 1 91 ? 5.358 -20.278 -1.617 1.00 91.88 91 ASN A C 1
ATOM 716 O O . ASN A 1 91 ? 4.488 -21.094 -1.887 1.00 91.88 91 ASN A O 1
ATOM 720 N N . PHE A 1 92 ? 5.078 -19.004 -1.331 1.00 91.56 92 PHE A N 1
ATOM 721 C CA . PHE A 1 92 ? 3.735 -18.417 -1.410 1.00 91.56 92 PHE A CA 1
ATOM 722 C C . PHE A 1 92 ? 3.448 -17.798 -2.782 1.00 91.56 92 PHE A C 1
ATOM 724 O O . PHE A 1 92 ? 2.377 -17.249 -3.014 1.00 91.56 92 PHE A O 1
ATOM 731 N N . ARG A 1 93 ? 4.422 -17.833 -3.691 1.00 91.88 93 ARG A N 1
ATOM 732 C CA . ARG A 1 93 ? 4.311 -17.216 -5.004 1.00 91.88 93 ARG A CA 1
ATOM 733 C C . ARG A 1 93 ? 3.544 -18.137 -5.949 1.00 91.88 93 ARG A C 1
ATOM 735 O O . ARG A 1 93 ? 3.894 -19.303 -6.087 1.00 91.88 93 ARG A O 1
ATOM 742 N N . VAL A 1 94 ? 2.540 -17.593 -6.628 1.00 92.44 94 VAL A N 1
ATOM 743 C CA . VAL A 1 94 ? 1.707 -18.319 -7.598 1.00 92.44 94 VAL A CA 1
ATOM 744 C C . VAL A 1 94 ? 2.371 -18.349 -8.974 1.00 92.44 94 VAL A C 1
ATOM 746 O O . VAL A 1 94 ? 2.340 -19.369 -9.657 1.00 92.44 94 VAL A O 1
ATOM 749 N N . ARG A 1 95 ? 2.997 -17.241 -9.388 1.00 91.81 95 ARG A N 1
ATOM 750 C CA . ARG A 1 95 ? 3.729 -17.140 -10.661 1.00 91.81 95 ARG A CA 1
ATOM 751 C C . ARG A 1 95 ? 4.906 -16.174 -10.566 1.00 91.81 95 ARG A C 1
ATOM 753 O O . ARG A 1 95 ? 4.997 -15.395 -9.624 1.00 91.81 95 ARG A O 1
ATOM 760 N N . ASN A 1 96 ? 5.782 -16.184 -11.565 1.00 87.12 96 ASN A N 1
ATOM 761 C CA . ASN A 1 96 ? 6.806 -15.154 -11.736 1.00 87.12 96 ASN A CA 1
ATOM 762 C C . ASN A 1 96 ? 6.412 -14.199 -12.863 1.00 87.12 96 ASN A C 1
ATOM 764 O O . ASN A 1 96 ? 5.978 -14.684 -13.911 1.00 87.12 96 ASN A O 1
ATOM 768 N N . PRO A 1 97 ? 6.565 -12.877 -12.679 1.00 87.62 97 PRO A N 1
ATOM 769 C CA . PRO A 1 97 ? 6.479 -11.959 -13.797 1.00 87.62 97 PRO A CA 1
ATOM 770 C C . PRO A 1 97 ? 7.734 -12.101 -14.662 1.00 87.62 97 PRO A C 1
ATOM 772 O O . PRO A 1 97 ? 8.846 -12.297 -14.151 1.00 87.62 97 PRO A O 1
ATOM 775 N N . THR A 1 98 ? 7.559 -12.018 -15.978 1.00 87.81 98 THR A N 1
ATOM 776 C CA . THR A 1 98 ? 8.702 -11.958 -16.893 1.00 87.81 98 THR A CA 1
ATOM 777 C C . THR A 1 98 ? 9.252 -10.542 -16.937 1.00 87.81 98 THR A C 1
ATOM 779 O O . THR A 1 98 ? 8.538 -9.566 -16.710 1.00 87.81 98 THR A O 1
ATOM 782 N N . GLU A 1 99 ? 10.525 -10.410 -17.286 1.00 83.19 99 GLU A N 1
ATOM 783 C CA . GLU A 1 99 ? 11.134 -9.096 -17.499 1.00 83.19 99 GLU A CA 1
ATOM 784 C C . GLU A 1 99 ? 10.370 -8.260 -18.535 1.00 83.19 99 GLU A C 1
ATOM 786 O O . GLU A 1 99 ? 10.056 -7.098 -18.289 1.00 83.19 99 GLU A O 1
ATOM 791 N N . SER A 1 100 ? 9.960 -8.879 -19.644 1.00 83.25 100 SER A N 1
ATOM 792 C CA . SER A 1 100 ? 9.162 -8.225 -20.686 1.00 83.25 100 SER A CA 1
ATOM 793 C C . SER A 1 100 ? 7.790 -7.740 -20.202 1.00 83.25 100 SER A C 1
ATOM 795 O O . SER A 1 100 ? 7.294 -6.735 -20.701 1.00 83.25 100 SER A O 1
ATOM 797 N N . GLU A 1 101 ? 7.166 -8.439 -19.246 1.00 85.38 101 GLU A N 1
ATOM 798 C CA . GLU A 1 101 ? 5.891 -8.023 -18.647 1.00 85.38 101 GLU A CA 1
ATOM 799 C C . GLU A 1 101 ? 6.082 -6.721 -17.865 1.00 85.38 101 GLU A C 1
ATOM 801 O O . GLU A 1 101 ? 5.333 -5.765 -18.058 1.00 85.38 101 GLU A O 1
ATOM 806 N N . LEU A 1 102 ? 7.129 -6.656 -17.037 1.00 86.12 102 LEU A N 1
ATOM 807 C CA . LEU A 1 102 ? 7.432 -5.469 -16.240 1.00 86.12 102 LEU A CA 1
ATOM 808 C C . LEU A 1 102 ? 7.846 -4.280 -17.113 1.00 86.12 102 LEU A C 1
ATOM 810 O O . LEU A 1 102 ? 7.384 -3.166 -16.875 1.00 86.12 102 LEU A O 1
ATOM 814 N N . VAL A 1 103 ? 8.651 -4.507 -18.157 1.00 84.50 103 VAL A N 1
ATOM 815 C CA . VAL A 1 103 ? 8.991 -3.457 -19.134 1.00 84.50 103 VAL A CA 1
ATOM 816 C C . VAL A 1 103 ? 7.736 -2.946 -19.838 1.00 84.50 103 VAL A C 1
ATOM 818 O O . VAL A 1 103 ? 7.540 -1.736 -19.924 1.00 84.50 103 VAL A O 1
ATOM 821 N N . GLY A 1 104 ? 6.847 -3.844 -20.272 1.00 84.88 104 GLY A N 1
ATOM 822 C CA . GLY A 1 104 ? 5.594 -3.467 -20.927 1.00 84.88 104 GLY A CA 1
ATOM 823 C C . GLY A 1 104 ? 4.714 -2.560 -20.061 1.00 84.88 104 GLY A C 1
ATOM 824 O O . GLY A 1 104 ? 4.140 -1.600 -20.578 1.00 84.88 104 GLY A O 1
ATOM 825 N N . ILE A 1 105 ? 4.668 -2.812 -18.748 1.00 86.00 105 ILE A N 1
ATOM 826 C CA . ILE A 1 105 ? 3.968 -1.961 -17.772 1.00 86.00 105 ILE A CA 1
ATOM 827 C C . ILE A 1 105 ? 4.616 -0.570 -17.696 1.00 86.00 105 ILE A C 1
ATOM 829 O O . ILE A 1 105 ? 3.927 0.447 -17.781 1.00 86.00 105 ILE A O 1
ATOM 833 N N . ILE A 1 106 ? 5.945 -0.501 -17.588 1.00 83.12 106 ILE A N 1
ATOM 834 C CA . ILE A 1 106 ? 6.674 0.778 -17.537 1.00 83.12 106 ILE A CA 1
ATOM 835 C C . ILE A 1 106 ? 6.424 1.594 -18.812 1.00 83.12 106 ILE A C 1
ATOM 837 O O . ILE A 1 106 ? 6.190 2.804 -18.763 1.00 83.12 106 ILE A O 1
ATOM 841 N N . GLU A 1 107 ? 6.468 0.946 -19.972 1.00 82.94 107 GLU A N 1
ATOM 842 C CA . GLU A 1 107 ? 6.208 1.598 -21.251 1.00 82.94 107 GLU A CA 1
ATOM 843 C C . GLU A 1 107 ? 4.770 2.104 -21.370 1.00 82.94 107 GLU A C 1
ATOM 845 O O . GLU A 1 107 ? 4.556 3.209 -21.878 1.00 82.94 107 GLU A O 1
ATOM 850 N N . SER A 1 108 ? 3.778 1.337 -20.899 1.00 81.69 108 SER A N 1
ATOM 851 C CA . SER A 1 108 ? 2.388 1.793 -20.913 1.00 81.69 108 SER A CA 1
ATOM 852 C C . SER A 1 108 ? 2.185 3.022 -20.039 1.00 81.69 108 SER A C 1
ATOM 854 O O . SER A 1 108 ? 1.547 3.968 -20.496 1.00 81.69 108 SER A O 1
ATOM 856 N N . GLU A 1 109 ? 2.778 3.066 -18.848 1.00 79.06 109 GLU A N 1
ATOM 857 C CA . GLU A 1 109 ? 2.679 4.227 -17.955 1.00 79.06 109 GLU A CA 1
ATOM 858 C C . GLU A 1 109 ? 3.258 5.493 -18.605 1.00 79.06 109 GLU A C 1
ATOM 860 O O . GLU A 1 109 ? 2.656 6.568 -18.571 1.00 79.06 109 GLU A O 1
ATOM 865 N N . ASN A 1 110 ? 4.390 5.362 -19.303 1.00 68.25 110 ASN A N 1
ATOM 866 C CA . ASN A 1 110 ? 5.021 6.491 -19.988 1.00 68.25 110 ASN A CA 1
ATOM 867 C C . ASN A 1 110 ? 4.177 7.051 -21.145 1.00 68.25 110 ASN A C 1
ATOM 869 O O . ASN A 1 110 ? 4.154 8.269 -21.348 1.00 68.25 110 ASN A O 1
ATOM 873 N N . ARG A 1 111 ? 3.480 6.183 -21.893 1.00 70.56 111 ARG A N 1
ATOM 874 C CA . ARG A 1 111 ? 2.587 6.604 -22.990 1.00 70.56 111 ARG A CA 1
ATOM 875 C C . ARG A 1 111 ? 1.389 7.408 -22.481 1.00 70.56 111 ARG A C 1
ATOM 877 O O . ARG A 1 111 ? 0.982 8.368 -23.127 1.00 70.56 111 ARG A O 1
ATOM 884 N N . HIS A 1 112 ? 0.850 7.058 -21.314 1.00 60.19 112 HIS A N 1
ATOM 885 C CA . HIS A 1 112 ? -0.270 7.791 -20.718 1.00 60.19 112 HIS A CA 1
ATOM 886 C C . HIS A 1 112 ? 0.186 9.115 -20.083 1.00 60.19 112 HIS A C 1
ATOM 888 O O . HIS A 1 112 ? -0.484 10.136 -20.242 1.00 60.19 112 HIS A O 1
ATOM 894 N N . ALA A 1 113 ? 1.376 9.145 -19.471 1.00 57.81 113 ALA A N 1
ATOM 895 C CA . ALA A 1 113 ? 1.943 10.356 -18.874 1.00 57.81 113 ALA A CA 1
ATOM 896 C C . ALA A 1 113 ? 2.262 11.469 -19.894 1.00 57.81 113 ALA A C 1
ATOM 898 O O . ALA A 1 113 ? 2.244 12.644 -19.543 1.00 57.81 113 ALA A O 1
ATOM 899 N N . THR A 1 114 ? 2.529 11.133 -21.162 1.00 51.84 114 THR A N 1
ATOM 900 C CA . THR A 1 114 ? 2.781 12.132 -22.222 1.00 51.84 114 THR A CA 1
ATOM 901 C C . THR A 1 114 ? 1.502 12.775 -22.773 1.00 51.84 114 THR A C 1
ATOM 903 O O . THR A 1 114 ? 1.578 13.829 -23.402 1.00 51.84 114 THR A O 1
ATOM 906 N N . SER A 1 115 ? 0.325 12.193 -22.509 1.00 48.44 115 SER A N 1
ATOM 907 C CA . SER A 1 115 ? -0.975 12.735 -22.935 1.00 48.44 115 SER A CA 1
ATOM 908 C C . SER A 1 115 ? -1.613 13.647 -21.875 1.00 48.44 115 SER A C 1
ATOM 910 O O . SER A 1 115 ? -2.259 14.642 -22.207 1.00 48.44 115 SER A O 1
ATOM 912 N N . SER A 1 116 ? -1.377 13.379 -20.586 1.00 41.53 116 SER A N 1
ATOM 913 C CA . SER A 1 116 ? -1.833 14.231 -19.485 1.00 41.53 116 SER A CA 1
ATOM 914 C C . SER A 1 116 ? -0.767 15.263 -19.100 1.00 41.53 116 SER A C 1
ATOM 916 O O . SER A 1 116 ? 0.301 14.901 -18.620 1.00 41.53 116 SER A O 1
ATOM 918 N N . LYS A 1 117 ? -1.064 16.565 -19.209 1.00 37.56 117 LYS A N 1
ATOM 919 C CA . LYS A 1 117 ? -0.217 17.680 -18.720 1.00 37.56 117 LYS A CA 1
ATOM 920 C C . LYS A 1 117 ? -0.098 17.755 -17.178 1.00 37.56 117 LYS A C 1
ATOM 922 O O . LYS A 1 117 ? -0.006 18.848 -16.624 1.00 37.56 117 LYS A O 1
ATOM 927 N N . LEU A 1 118 ? -0.136 16.629 -16.467 1.00 33.19 118 LEU A N 1
ATOM 928 C CA . LEU A 1 118 ? 0.048 16.564 -15.019 1.00 33.19 118 LEU A CA 1
ATOM 929 C C . LEU A 1 118 ? 1.254 15.675 -14.690 1.00 33.19 118 LEU A C 1
ATOM 931 O O . LEU A 1 118 ? 1.339 14.554 -15.189 1.00 33.19 118 LEU A O 1
ATOM 935 N N . PRO A 1 119 ? 2.196 16.155 -13.862 1.00 33.47 119 PRO A N 1
ATOM 936 C CA . PRO A 1 119 ? 3.405 15.413 -13.553 1.00 33.47 119 PRO A CA 1
ATOM 937 C C . PRO A 1 119 ? 3.074 14.296 -12.554 1.00 33.47 119 PRO A C 1
ATOM 939 O O . PRO A 1 119 ? 2.960 14.536 -11.353 1.00 33.47 119 PRO A O 1
ATOM 942 N N . VAL A 1 120 ? 2.929 13.061 -13.039 1.00 39.16 120 VAL A N 1
ATOM 943 C CA . VAL A 1 120 ? 2.955 11.863 -12.187 1.00 39.16 120 VAL A CA 1
ATOM 944 C C . VAL A 1 120 ? 4.417 11.606 -11.820 1.00 39.16 120 VAL A C 1
ATOM 946 O O . VAL A 1 120 ? 5.174 10.973 -12.551 1.00 39.16 120 VAL A O 1
ATOM 949 N N . THR A 1 121 ? 4.862 12.191 -10.709 1.00 41.62 121 THR A N 1
ATOM 950 C CA . THR A 1 121 ? 6.240 12.069 -10.223 1.00 41.62 121 THR A CA 1
ATOM 951 C C . THR A 1 121 ? 6.398 10.885 -9.271 1.00 41.62 121 THR A C 1
ATOM 953 O O . THR A 1 121 ? 6.363 11.050 -8.055 1.00 41.62 121 THR A O 1
ATOM 956 N N . PHE A 1 122 ? 6.690 9.717 -9.841 1.00 41.78 122 PHE A N 1
ATOM 957 C CA . PHE A 1 122 ? 7.679 8.769 -9.298 1.00 41.78 122 PHE A CA 1
ATOM 958 C C . PHE A 1 122 ? 9.025 8.960 -10.034 1.00 41.78 122 PHE A C 1
ATOM 960 O O . PHE A 1 122 ? 9.702 8.021 -10.436 1.00 41.78 122 PHE A O 1
ATOM 967 N N . SER A 1 123 ? 9.383 10.226 -10.285 1.00 48.69 123 SER A N 1
ATOM 968 C CA . SER A 1 123 ? 10.519 10.634 -11.121 1.00 48.69 123 SER A CA 1
ATOM 969 C C . SER A 1 123 ? 11.794 10.875 -10.309 1.00 48.69 123 SER A C 1
ATOM 971 O O . SER A 1 123 ? 12.484 11.868 -10.532 1.00 48.69 123 SER A O 1
ATOM 973 N N . GLU A 1 124 ? 12.129 9.971 -9.396 1.00 44.59 124 GLU A N 1
ATOM 974 C CA . GLU A 1 124 ? 13.515 9.841 -8.944 1.00 44.59 124 GLU A CA 1
ATOM 975 C C . GLU A 1 124 ? 13.992 8.429 -9.310 1.00 44.59 124 GLU A C 1
ATOM 977 O O . GLU A 1 124 ? 13.608 7.422 -8.722 1.00 44.59 124 GLU A O 1
ATOM 982 N N . ASP A 1 125 ? 14.756 8.427 -10.406 1.00 51.47 125 ASP A N 1
ATOM 983 C CA . ASP A 1 125 ? 15.548 7.372 -11.030 1.00 51.47 125 ASP A CA 1
ATOM 984 C C . ASP A 1 125 ? 14.835 6.139 -11.609 1.00 51.47 125 ASP A C 1
ATOM 986 O O . ASP A 1 125 ? 15.020 5.005 -11.169 1.00 51.47 125 ASP A O 1
ATOM 990 N N . LYS A 1 126 ? 14.173 6.331 -12.762 1.00 53.41 126 LYS A N 1
ATOM 991 C CA . LYS A 1 126 ? 13.839 5.244 -13.713 1.00 53.41 126 LYS A CA 1
ATOM 992 C C . LYS A 1 126 ? 15.031 4.313 -13.968 1.00 53.41 126 LYS A C 1
ATOM 994 O O . LYS A 1 126 ? 14.863 3.102 -14.036 1.00 53.41 126 LYS A O 1
ATOM 999 N N . ALA A 1 127 ? 16.234 4.876 -14.081 1.00 52.25 127 ALA A N 1
ATOM 1000 C CA . ALA A 1 127 ? 17.464 4.112 -14.257 1.00 52.25 127 ALA A CA 1
ATOM 1001 C C . ALA A 1 127 ? 17.801 3.257 -13.028 1.00 52.25 127 ALA A C 1
ATOM 1003 O O . ALA A 1 127 ? 18.247 2.128 -13.191 1.00 52.25 127 ALA A O 1
ATOM 1004 N N . LEU A 1 128 ? 17.549 3.750 -11.813 1.00 57.59 128 LEU A N 1
ATOM 1005 C CA . LEU A 1 128 ? 17.770 3.002 -10.576 1.00 57.59 128 LEU A CA 1
ATOM 1006 C C . LEU A 1 128 ? 16.742 1.882 -10.419 1.00 57.59 128 LEU A C 1
ATOM 1008 O O . LEU A 1 128 ? 17.123 0.770 -10.082 1.00 57.59 128 LEU A O 1
ATOM 1012 N N . VAL A 1 129 ? 15.469 2.141 -10.733 1.00 57.25 129 VAL A N 1
ATOM 1013 C CA . VAL A 1 129 ? 14.406 1.123 -10.701 1.00 57.25 129 VAL A CA 1
ATOM 1014 C C . VAL A 1 129 ? 14.656 0.038 -11.747 1.00 57.25 129 VAL A C 1
ATOM 1016 O O . VAL A 1 129 ? 14.580 -1.140 -11.419 1.00 57.25 129 VAL A O 1
ATOM 1019 N N . MET A 1 130 ? 15.037 0.403 -12.977 1.00 59.75 130 MET A N 1
ATOM 1020 C CA . MET A 1 130 ? 15.459 -0.570 -13.994 1.00 59.75 130 MET A CA 1
ATOM 1021 C C . MET A 1 130 ? 16.710 -1.332 -13.525 1.00 59.75 130 MET A C 1
ATOM 1023 O O . MET A 1 130 ? 16.751 -2.555 -13.586 1.00 59.75 130 MET A O 1
ATOM 1027 N N . LYS A 1 131 ? 17.719 -0.652 -12.976 1.00 61.34 131 LYS A N 1
ATOM 1028 C CA . LYS A 1 131 ? 18.938 -1.300 -12.469 1.00 61.34 131 LYS A CA 1
ATOM 1029 C C . LYS A 1 131 ? 18.653 -2.262 -11.307 1.00 61.34 131 LYS A C 1
ATOM 1031 O O . LYS A 1 131 ? 19.252 -3.331 -11.254 1.00 61.34 131 LYS A O 1
ATOM 1036 N N . GLU A 1 132 ? 17.722 -1.922 -10.418 1.00 60.25 132 GLU A N 1
ATOM 1037 C CA . GLU A 1 132 ? 17.302 -2.758 -9.285 1.00 60.25 132 GLU A CA 1
ATOM 1038 C C . GLU A 1 132 ? 16.391 -3.924 -9.719 1.00 60.25 132 GLU A C 1
ATOM 1040 O O . GLU A 1 132 ? 16.491 -5.015 -9.161 1.00 60.25 132 GLU A O 1
ATOM 1045 N N . LEU A 1 133 ? 15.537 -3.729 -10.732 1.00 58.03 133 LEU A N 1
ATOM 1046 C CA . LEU A 1 133 ? 14.659 -4.768 -11.292 1.00 58.03 133 LEU A CA 1
ATOM 1047 C C . LEU A 1 133 ? 15.415 -5.790 -12.145 1.00 58.03 133 LEU A C 1
ATOM 1049 O O . LEU A 1 133 ? 15.156 -6.989 -12.040 1.00 58.03 133 LEU A O 1
ATOM 1053 N N . PHE A 1 134 ? 16.335 -5.315 -12.984 1.00 55.84 134 PHE A N 1
ATOM 1054 C CA . PHE A 1 134 ? 17.036 -6.139 -13.970 1.00 55.84 134 PHE A CA 1
ATOM 1055 C C . PHE A 1 134 ? 18.405 -6.602 -13.494 1.00 55.84 134 PHE A C 1
ATOM 1057 O O . PHE A 1 134 ? 19.013 -7.437 -14.152 1.00 55.84 134 PHE A O 1
ATOM 1064 N N . ASN A 1 135 ? 18.881 -6.108 -12.341 1.00 51.91 135 ASN A N 1
ATOM 1065 C CA . ASN A 1 135 ? 20.143 -6.533 -11.742 1.00 51.91 135 ASN A CA 1
ATOM 1066 C C . ASN A 1 135 ? 21.259 -6.577 -12.805 1.00 51.91 135 ASN A C 1
ATOM 1068 O O . ASN A 1 135 ? 22.020 -7.544 -12.843 1.00 51.91 135 ASN A O 1
ATOM 1072 N N . LEU A 1 136 ? 21.256 -5.579 -13.707 1.00 46.97 136 LEU A N 1
ATOM 1073 C CA . LEU A 1 136 ? 22.157 -5.463 -14.851 1.00 46.97 136 LEU A CA 1
ATOM 1074 C C . LEU A 1 136 ? 23.561 -5.225 -14.298 1.00 46.97 136 LEU A C 1
ATOM 1076 O O . LEU A 1 136 ? 24.027 -4.092 -14.188 1.00 46.97 136 LEU A O 1
ATOM 1080 N N . GLU A 1 137 ? 24.215 -6.298 -13.872 1.00 40.34 137 GLU A N 1
ATOM 1081 C CA . GLU A 1 137 ? 25.657 -6.372 -13.975 1.00 40.34 137 GLU A CA 1
ATOM 1082 C C . GLU A 1 137 ? 25.951 -6.287 -15.472 1.00 40.34 137 GLU A C 1
ATOM 1084 O O . GLU A 1 137 ? 25.402 -7.053 -16.263 1.00 40.34 137 GLU A O 1
ATOM 1089 N N . GLU A 1 138 ? 26.732 -5.284 -15.869 1.00 42.06 138 GLU A N 1
ATOM 1090 C CA . GLU A 1 138 ? 27.273 -5.148 -17.219 1.00 42.06 138 GLU A CA 1
ATOM 1091 C C . GLU A 1 138 ? 28.169 -6.353 -17.517 1.00 42.06 138 GLU A C 1
ATOM 1093 O O . GLU A 1 138 ? 29.380 -6.233 -17.443 1.00 42.06 138 GLU A O 1
ATOM 1098 N N . ASN A 1 139 ? 27.614 -7.532 -17.788 1.00 39.38 139 ASN A N 1
ATOM 1099 C CA . ASN A 1 139 ? 28.367 -8.673 -18.288 1.00 39.38 139 ASN A CA 1
ATOM 1100 C C . ASN A 1 139 ? 27.455 -9.601 -19.094 1.00 39.38 139 ASN A C 1
ATOM 1102 O O . ASN A 1 139 ? 26.340 -9.915 -18.688 1.00 39.38 139 ASN A O 1
ATOM 1106 N N . GLU A 1 140 ? 28.001 -10.053 -20.225 1.00 41.66 140 GLU A N 1
ATOM 1107 C CA . GLU A 1 140 ? 27.455 -11.033 -21.172 1.00 41.66 140 GLU A CA 1
ATOM 1108 C C . GLU A 1 140 ? 26.409 -10.493 -22.168 1.00 41.66 140 GLU A C 1
ATOM 1110 O O . GLU A 1 140 ? 25.259 -10.926 -22.253 1.00 41.66 140 GLU A O 1
ATOM 1115 N N . ALA A 1 141 ? 26.877 -9.602 -23.048 1.00 41.56 141 ALA A N 1
ATOM 1116 C CA . ALA A 1 141 ? 26.347 -9.503 -24.402 1.00 41.56 141 ALA A CA 1
ATOM 1117 C C . ALA A 1 141 ? 26.564 -10.846 -25.127 1.00 41.56 141 ALA A C 1
ATOM 1119 O O . ALA A 1 141 ? 27.586 -11.063 -25.774 1.00 41.56 141 ALA A O 1
ATOM 1120 N N . GLY A 1 142 ? 25.611 -11.772 -25.009 1.00 42.62 142 GLY A N 1
ATOM 1121 C CA . GLY A 1 142 ? 25.688 -13.024 -25.750 1.00 42.62 142 GLY A CA 1
ATOM 1122 C C . GLY A 1 142 ? 24.732 -14.121 -25.299 1.00 42.62 142 GLY A C 1
ATOM 1123 O O . GLY A 1 142 ? 25.038 -14.869 -24.384 1.00 42.62 142 GLY A O 1
ATOM 1124 N N . LYS A 1 143 ? 23.694 -14.331 -26.120 1.00 40.03 143 LYS A N 1
ATOM 1125 C CA . LYS A 1 143 ? 22.957 -15.591 -26.359 1.00 40.03 143 LYS A CA 1
ATOM 1126 C C . LYS A 1 143 ? 21.672 -15.867 -25.554 1.00 40.03 143 LYS A C 1
ATOM 1128 O O . LYS A 1 143 ? 21.652 -16.032 -24.342 1.00 40.03 143 LYS A O 1
ATOM 1133 N N . SER A 1 144 ? 20.661 -16.184 -26.370 1.00 40.44 144 SER A N 1
ATOM 1134 C CA . SER A 1 144 ? 19.439 -16.967 -26.136 1.00 40.44 144 SER A CA 1
ATOM 1135 C C . SER A 1 144 ? 18.160 -16.191 -25.793 1.00 40.44 144 SER A C 1
ATOM 1137 O O . SER A 1 144 ? 18.103 -15.398 -24.864 1.00 40.44 144 SER A O 1
ATOM 1139 N N . ASN A 1 145 ? 17.102 -16.478 -26.563 1.00 43.31 145 ASN A N 1
ATOM 1140 C CA . ASN A 1 145 ? 15.703 -16.077 -26.353 1.00 43.31 145 ASN A CA 1
ATOM 1141 C C . ASN A 1 145 ? 15.102 -16.736 -25.090 1.00 43.31 145 ASN A C 1
ATOM 1143 O O . ASN A 1 145 ? 14.023 -17.330 -25.139 1.00 43.31 145 ASN A O 1
ATOM 1147 N N . GLN A 1 146 ? 15.802 -16.701 -23.959 1.00 49.78 146 GLN A N 1
ATOM 1148 C CA . GLN A 1 146 ? 15.248 -17.134 -22.685 1.00 49.78 146 GLN A CA 1
ATOM 1149 C C . GLN A 1 146 ? 14.504 -15.955 -22.066 1.00 49.78 146 GLN A C 1
ATOM 1151 O O . GLN A 1 146 ? 15.063 -14.887 -21.842 1.00 49.78 146 GLN A O 1
ATOM 1156 N N . ARG A 1 147 ? 13.204 -16.131 -21.814 1.00 56.41 147 ARG A N 1
ATOM 1157 C CA . ARG A 1 147 ? 12.433 -15.177 -21.013 1.00 56.41 147 ARG A CA 1
ATOM 1158 C C . ARG A 1 147 ? 12.982 -15.240 -19.590 1.00 56.41 147 ARG A C 1
ATOM 1160 O O . ARG A 1 147 ? 12.654 -16.167 -18.852 1.00 56.41 147 ARG A O 1
ATOM 1167 N N . TYR A 1 148 ? 13.841 -14.296 -19.228 1.00 69.31 148 TYR A N 1
ATOM 1168 C CA . TYR A 1 148 ? 14.368 -14.208 -17.875 1.00 69.31 148 TYR A CA 1
ATOM 1169 C C . TYR A 1 148 ? 13.230 -13.871 -16.900 1.00 69.31 148 TYR A C 1
ATOM 1171 O O . TYR A 1 148 ? 12.352 -13.040 -17.168 1.00 69.31 148 TYR A O 1
ATOM 1179 N N . ASN A 1 149 ? 13.205 -14.595 -15.780 1.00 81.75 149 ASN A N 1
ATOM 1180 C CA . ASN A 1 149 ? 12.290 -14.309 -14.682 1.00 81.75 149 ASN A CA 1
ATOM 1181 C C . ASN A 1 149 ? 12.790 -13.063 -13.958 1.00 81.75 149 ASN A C 1
ATOM 1183 O O . ASN A 1 149 ? 13.940 -13.038 -13.517 1.00 81.75 149 ASN A O 1
ATOM 1187 N N . ALA A 1 150 ? 11.913 -12.079 -13.768 1.00 83.81 150 ALA A N 1
ATOM 1188 C CA . ALA A 1 150 ? 12.284 -10.881 -13.036 1.00 83.81 150 ALA A CA 1
ATOM 1189 C C . ALA A 1 150 ? 12.620 -11.215 -11.573 1.00 83.81 150 ALA A C 1
ATOM 1191 O O . ALA A 1 150 ? 12.048 -12.129 -10.960 1.00 83.81 150 ALA A O 1
ATOM 1192 N N . LYS A 1 151 ? 13.542 -10.449 -10.986 1.00 87.06 151 LYS A N 1
ATOM 1193 C CA . LYS A 1 151 ? 13.867 -10.535 -9.559 1.00 87.06 151 LYS A CA 1
ATOM 1194 C C . LYS A 1 151 ? 13.014 -9.541 -8.775 1.00 87.06 151 LYS A C 1
ATOM 1196 O O . LYS A 1 151 ? 12.802 -8.412 -9.199 1.00 87.06 151 LYS A O 1
ATOM 1201 N N . VAL A 1 152 ? 12.536 -9.961 -7.602 1.00 87.25 152 VAL A N 1
ATOM 1202 C CA . VAL A 1 152 ? 11.775 -9.079 -6.703 1.00 87.25 152 VAL A CA 1
ATOM 1203 C C . VAL A 1 152 ? 12.697 -7.961 -6.190 1.00 87.25 152 VAL A C 1
ATOM 1205 O O . VAL A 1 152 ? 13.715 -8.298 -5.564 1.00 87.25 152 VAL A O 1
ATOM 1208 N N . PRO A 1 153 ? 12.333 -6.672 -6.360 1.00 87.12 153 PRO A N 1
ATOM 1209 C CA . PRO A 1 153 ? 13.087 -5.543 -5.818 1.00 87.12 153 PRO A CA 1
ATOM 1210 C C . PRO A 1 153 ? 13.321 -5.670 -4.320 1.00 87.12 153 PRO A C 1
ATOM 1212 O O . PRO A 1 153 ? 12.432 -6.096 -3.577 1.00 87.12 153 PRO A O 1
ATOM 1215 N N . SER A 1 154 ? 14.504 -5.266 -3.855 1.00 83.06 154 SER A N 1
ATOM 1216 C CA . SER A 1 154 ? 14.890 -5.402 -2.447 1.00 83.06 154 SER A CA 1
ATOM 1217 C C . SER A 1 154 ? 13.896 -4.699 -1.516 1.00 83.06 154 SER A C 1
ATOM 1219 O O . SER A 1 154 ? 13.468 -5.276 -0.514 1.00 83.06 154 SER A O 1
ATOM 1221 N N . ARG A 1 155 ? 13.450 -3.507 -1.927 1.00 81.62 155 ARG A N 1
ATOM 1222 C CA . ARG A 1 155 ? 12.508 -2.648 -1.202 1.00 81.62 155 ARG A CA 1
ATOM 1223 C C . ARG A 1 155 ? 11.134 -3.309 -1.045 1.00 81.62 155 ARG A C 1
ATOM 1225 O O . ARG A 1 155 ? 10.550 -3.259 0.033 1.00 81.62 155 ARG A O 1
ATOM 1232 N N . LEU A 1 156 ? 10.668 -4.035 -2.064 1.00 89.44 156 LEU A N 1
ATOM 1233 C CA . LEU A 1 156 ? 9.358 -4.694 -2.053 1.00 89.44 156 LEU A CA 1
ATOM 1234 C C . LEU A 1 156 ? 9.325 -5.969 -1.189 1.00 89.44 156 LEU A C 1
ATOM 1236 O O . LEU A 1 156 ? 8.260 -6.393 -0.737 1.00 89.44 156 LEU A O 1
ATOM 1240 N N . LYS A 1 157 ? 10.483 -6.578 -0.893 1.00 92.06 157 LYS A N 1
ATOM 1241 C CA . LYS A 1 157 ? 10.559 -7.798 -0.067 1.00 92.06 157 LYS A CA 1
ATOM 1242 C C . LYS A 1 157 ? 9.945 -7.599 1.314 1.00 92.06 157 LYS A C 1
ATOM 1244 O O . LYS A 1 157 ? 9.241 -8.483 1.796 1.00 92.06 157 LYS A O 1
ATOM 1249 N N . SER A 1 158 ? 10.196 -6.455 1.951 1.00 90.94 158 SER A N 1
ATOM 1250 C CA . SER A 1 158 ? 9.654 -6.141 3.281 1.00 90.94 158 SER A CA 1
ATOM 1251 C C . SER A 1 158 ? 8.127 -6.089 3.268 1.00 90.94 158 SER A C 1
ATOM 1253 O O . SER A 1 158 ? 7.476 -6.661 4.142 1.00 90.94 158 SER A O 1
ATOM 1255 N N . MET A 1 159 ? 7.559 -5.476 2.231 1.00 93.06 159 MET A N 1
ATOM 1256 C CA . MET A 1 159 ? 6.117 -5.369 2.042 1.00 93.06 159 MET A CA 1
ATOM 1257 C C . MET A 1 159 ? 5.465 -6.726 1.762 1.00 93.06 159 MET A C 1
ATOM 1259 O O . MET A 1 159 ? 4.485 -7.100 2.405 1.00 93.06 159 MET A O 1
ATOM 1263 N N . LEU A 1 160 ? 6.061 -7.521 0.871 1.00 94.38 160 LEU A N 1
ATOM 1264 C CA . LEU A 1 160 ? 5.590 -8.873 0.570 1.00 94.38 160 LEU A CA 1
ATOM 1265 C C . LEU A 1 160 ? 5.644 -9.781 1.800 1.00 94.38 160 LEU A C 1
ATOM 1267 O O . LEU A 1 160 ? 4.686 -10.500 2.064 1.00 94.38 160 LEU A O 1
ATOM 1271 N N . ARG A 1 161 ? 6.716 -9.718 2.601 1.00 93.62 161 ARG A N 1
ATOM 1272 C CA . ARG A 1 161 ? 6.820 -10.471 3.866 1.00 93.62 161 ARG A CA 1
ATOM 1273 C C . ARG A 1 161 ? 5.675 -10.148 4.814 1.00 93.62 161 ARG A C 1
ATOM 1275 O O . ARG A 1 161 ? 5.094 -11.064 5.396 1.00 93.62 161 ARG A O 1
ATOM 1282 N N . PHE A 1 162 ? 5.338 -8.867 4.944 1.00 92.94 162 PHE A N 1
ATOM 1283 C CA . PHE A 1 162 ? 4.214 -8.439 5.764 1.00 92.94 162 PHE A CA 1
ATOM 1284 C C . PHE A 1 162 ? 2.877 -8.964 5.224 1.00 92.94 162 PHE A C 1
ATOM 1286 O O . PHE A 1 162 ? 2.085 -9.521 5.984 1.00 92.94 162 PHE A O 1
ATOM 1293 N N . CYS A 1 163 ? 2.648 -8.854 3.913 1.00 93.25 163 CYS A N 1
ATOM 1294 C CA . CYS A 1 163 ? 1.434 -9.363 3.274 1.00 93.25 163 CYS A CA 1
ATOM 1295 C C . CYS A 1 163 ? 1.295 -10.881 3.465 1.00 93.25 163 CYS A C 1
ATOM 1297 O O . CYS A 1 163 ? 0.240 -11.346 3.886 1.00 93.25 163 CYS A O 1
ATOM 1299 N N . ILE A 1 164 ? 2.372 -11.651 3.269 1.00 93.44 164 ILE A N 1
ATOM 1300 C CA . ILE A 1 164 ? 2.389 -13.104 3.511 1.00 93.44 164 ILE A CA 1
ATOM 1301 C C . ILE A 1 164 ? 2.036 -13.414 4.967 1.00 93.44 164 ILE A C 1
ATOM 1303 O O . ILE A 1 164 ? 1.212 -14.290 5.231 1.00 93.44 164 ILE A O 1
ATOM 1307 N N . GLN A 1 165 ? 2.640 -12.694 5.914 1.00 92.50 165 GLN A N 1
ATOM 1308 C CA . GLN A 1 165 ? 2.356 -12.880 7.332 1.00 92.50 165 GLN A CA 1
ATOM 1309 C C . GLN A 1 165 ? 0.872 -12.667 7.636 1.00 92.50 165 GLN A C 1
ATOM 1311 O O . GLN A 1 165 ? 0.237 -13.541 8.226 1.00 92.50 165 GLN A O 1
ATOM 1316 N N . LYS A 1 166 ? 0.306 -11.539 7.197 1.00 90.25 166 LYS A N 1
ATOM 1317 C CA . LYS A 1 166 ? -1.088 -11.181 7.484 1.00 90.25 166 LYS A CA 1
ATOM 1318 C C . LYS A 1 166 ? -2.096 -12.092 6.793 1.00 90.25 166 LYS A C 1
ATOM 1320 O O . LYS A 1 166 ? -3.054 -12.526 7.429 1.00 90.25 166 LYS A O 1
ATOM 1325 N N . ILE A 1 167 ? -1.869 -12.381 5.515 1.00 90.44 167 ILE A N 1
ATOM 1326 C CA . ILE A 1 167 ? -2.843 -13.050 4.651 1.00 90.44 167 ILE A CA 1
ATOM 1327 C C . ILE A 1 167 ? -2.734 -14.573 4.772 1.00 90.44 167 ILE A C 1
ATOM 1329 O O . ILE A 1 167 ? -3.747 -15.250 4.928 1.00 90.44 167 ILE A O 1
ATOM 1333 N N . HIS A 1 168 ? -1.522 -15.134 4.742 1.00 88.50 168 HIS A N 1
ATOM 1334 C CA . HIS A 1 168 ? -1.340 -16.589 4.690 1.00 88.50 168 HIS A CA 1
ATOM 1335 C C . HIS A 1 168 ? -1.057 -17.234 6.050 1.00 88.50 168 HIS A C 1
ATOM 1337 O O . HIS A 1 168 ? -1.495 -18.360 6.288 1.00 88.50 168 HIS A O 1
ATOM 1343 N N . ILE A 1 169 ? -0.318 -16.561 6.940 1.00 87.06 169 ILE A N 1
ATOM 1344 C CA . ILE A 1 169 ? 0.172 -17.177 8.186 1.00 87.06 169 ILE A CA 1
ATOM 1345 C C . ILE A 1 169 ? -0.780 -16.932 9.351 1.00 87.06 169 ILE A C 1
ATOM 1347 O O . ILE A 1 169 ? -1.175 -17.882 10.023 1.00 87.06 169 ILE A O 1
ATOM 1351 N N . GLU A 1 170 ? -1.181 -15.683 9.584 1.00 86.44 170 GLU A N 1
ATOM 1352 C CA . GLU A 1 170 ? -2.075 -15.343 10.697 1.00 86.44 170 GLU A CA 1
ATOM 1353 C C . GLU A 1 170 ? -3.489 -15.912 10.516 1.00 86.44 170 GLU A C 1
ATOM 1355 O O . GLU A 1 170 ? -4.253 -15.943 11.480 1.00 86.44 170 GLU A O 1
ATOM 1360 N N . LYS A 1 171 ? -3.836 -16.369 9.298 1.00 69.69 171 LYS A N 1
ATOM 1361 C CA . LYS A 1 171 ? -5.147 -16.940 8.931 1.00 69.69 171 LYS A CA 1
ATOM 1362 C C . LYS A 1 171 ? -6.309 -16.133 9.516 1.00 69.69 171 LYS A C 1
ATOM 1364 O O . LYS A 1 171 ? -7.309 -16.685 9.981 1.00 69.69 171 LYS A O 1
ATOM 1369 N N . THR A 1 172 ? -6.153 -14.811 9.548 1.00 68.12 172 THR A N 1
ATOM 1370 C CA . THR A 1 172 ? -7.175 -13.929 10.097 1.00 68.12 172 THR A CA 1
ATOM 1371 C C . THR A 1 172 ? -8.417 -14.044 9.222 1.00 68.12 172 THR A C 1
ATOM 1373 O O . THR A 1 172 ? -8.335 -13.973 7.999 1.00 68.12 172 THR A O 1
ATOM 1376 N N . LYS A 1 173 ? -9.577 -14.278 9.846 1.00 63.31 173 LYS A N 1
ATOM 1377 C CA . LYS A 1 173 ? -10.854 -14.368 9.132 1.00 63.31 173 LYS A CA 1
ATOM 1378 C C . LYS A 1 173 ? -11.155 -13.003 8.505 1.00 63.31 173 LYS A C 1
ATOM 1380 O O . LYS A 1 173 ? -11.490 -12.070 9.230 1.00 63.31 173 LYS A O 1
ATOM 1385 N N . GLY A 1 174 ? -11.011 -12.884 7.188 1.00 66.50 174 GLY A N 1
ATOM 1386 C CA . GLY A 1 174 ? -11.323 -11.665 6.446 1.00 66.50 174 GLY A CA 1
ATOM 1387 C C . GLY A 1 174 ? -10.691 -11.638 5.057 1.00 66.50 174 GLY A C 1
ATOM 1388 O O . GLY A 1 174 ? -9.613 -12.192 4.848 1.00 66.50 174 GLY A O 1
ATOM 1389 N N . ASN A 1 175 ? -11.365 -10.975 4.116 1.00 79.06 175 ASN A N 1
ATOM 1390 C CA . ASN A 1 175 ? -10.803 -10.673 2.802 1.00 79.06 175 ASN A CA 1
ATOM 1391 C C . ASN A 1 175 ? -9.874 -9.465 2.948 1.00 79.06 175 ASN A C 1
ATOM 1393 O O . ASN A 1 175 ? -10.328 -8.355 3.238 1.00 79.06 175 ASN A O 1
ATOM 1397 N N . TRP A 1 176 ? -8.574 -9.710 2.809 1.00 91.00 176 TRP A N 1
ATOM 1398 C CA . TRP A 1 176 ? -7.544 -8.682 2.877 1.00 91.00 176 TRP A CA 1
ATOM 1399 C C . TRP A 1 176 ? -7.223 -8.166 1.486 1.00 91.00 176 TRP A C 1
ATOM 1401 O O . TRP A 1 176 ? -6.832 -8.937 0.612 1.00 91.00 176 TRP A O 1
ATOM 1411 N N . TRP A 1 177 ? -7.319 -6.853 1.330 1.00 94.81 177 TRP A N 1
ATOM 1412 C CA . TRP A 1 177 ? -6.963 -6.166 0.097 1.00 94.81 177 TRP A CA 1
ATOM 1413 C C . TRP A 1 177 ? -5.697 -5.350 0.301 1.00 94.81 177 TRP A C 1
ATOM 1415 O O . TRP A 1 177 ? -5.505 -4.737 1.351 1.00 94.81 177 TRP A O 1
ATOM 1425 N N . ILE A 1 178 ? -4.828 -5.328 -0.699 1.00 96.38 178 ILE A N 1
ATOM 1426 C CA . ILE A 1 178 ? -3.697 -4.408 -0.748 1.00 96.38 178 ILE A CA 1
ATOM 1427 C C . ILE A 1 178 ? -4.149 -3.172 -1.515 1.00 96.38 178 ILE A C 1
ATOM 1429 O O . ILE A 1 178 ? -4.593 -3.277 -2.655 1.00 96.38 178 ILE A O 1
ATOM 1433 N N . LEU A 1 179 ? -4.036 -2.003 -0.896 1.00 96.62 179 LEU A N 1
ATOM 1434 C CA . LEU A 1 179 ? -4.267 -0.734 -1.570 1.00 96.62 179 LEU A CA 1
ATOM 1435 C C . LEU A 1 179 ? -2.975 -0.286 -2.228 1.00 96.62 179 LEU A C 1
ATOM 1437 O O . LEU A 1 179 ? -2.031 0.035 -1.508 1.00 96.62 179 LEU A O 1
ATOM 1441 N N . CYS A 1 180 ? -2.925 -0.270 -3.554 1.00 96.31 180 CYS A N 1
ATOM 1442 C CA . CYS A 1 180 ? -1.724 0.069 -4.310 1.00 96.31 180 CYS A CA 1
ATOM 1443 C C . CYS A 1 180 ? -2.094 0.846 -5.574 1.00 96.31 180 CYS A C 1
ATOM 1445 O O . CYS A 1 180 ? -3.044 0.493 -6.265 1.00 96.31 180 CYS A O 1
ATOM 1447 N N . GLU A 1 181 ? -1.330 1.897 -5.857 1.00 93.69 181 GLU A N 1
ATOM 1448 C CA . GLU A 1 181 ? -1.439 2.707 -7.077 1.00 93.69 181 GLU A CA 1
ATOM 1449 C C . GLU A 1 181 ? -0.245 2.481 -8.014 1.00 93.69 181 GLU A C 1
ATOM 1451 O O . GLU A 1 181 ? -0.304 2.854 -9.178 1.00 93.69 181 GLU A O 1
ATOM 1456 N N . ASP A 1 182 ? 0.846 1.874 -7.529 1.00 92.06 182 ASP A N 1
ATOM 1457 C CA . ASP A 1 182 ? 2.008 1.546 -8.354 1.00 92.06 182 ASP A CA 1
ATOM 1458 C C . ASP A 1 182 ? 1.756 0.266 -9.183 1.00 92.06 182 ASP A C 1
ATOM 1460 O O . ASP A 1 182 ? 1.566 -0.821 -8.614 1.00 92.06 182 ASP A O 1
ATOM 1464 N N . PRO A 1 183 ? 1.785 0.340 -10.526 1.00 90.94 183 PRO A N 1
ATOM 1465 C CA . PRO A 1 183 ? 1.506 -0.811 -11.385 1.00 90.94 183 PRO A CA 1
ATOM 1466 C C . PRO A 1 183 ? 2.523 -1.948 -11.242 1.00 90.94 183 PRO A C 1
ATOM 1468 O O . PRO A 1 183 ? 2.162 -3.122 -11.351 1.00 90.94 183 PRO A O 1
ATOM 1471 N N . ILE A 1 184 ? 3.790 -1.626 -10.959 1.00 91.69 184 ILE A N 1
ATOM 1472 C CA . ILE A 1 184 ? 4.855 -2.628 -10.809 1.00 91.69 184 ILE A CA 1
ATOM 1473 C C . ILE A 1 184 ? 4.664 -3.425 -9.522 1.00 91.69 184 ILE A C 1
ATOM 1475 O O . ILE A 1 184 ? 4.662 -4.658 -9.542 1.00 91.69 184 ILE A O 1
ATOM 1479 N N . SER A 1 185 ? 4.437 -2.739 -8.406 1.00 93.12 185 SER A N 1
ATOM 1480 C CA . SER A 1 185 ? 4.111 -3.366 -7.126 1.00 93.12 185 SER A CA 1
ATOM 1481 C C . SER A 1 185 ? 2.816 -4.169 -7.230 1.00 93.12 185 SER A C 1
ATOM 1483 O O . SER A 1 185 ? 2.769 -5.310 -6.773 1.00 93.12 185 SER A O 1
ATOM 1485 N N . THR A 1 186 ? 1.806 -3.652 -7.938 1.00 94.50 186 THR A N 1
ATOM 1486 C CA . THR A 1 186 ? 0.560 -4.377 -8.239 1.00 94.50 186 THR A CA 1
ATOM 1487 C C . THR A 1 186 ? 0.814 -5.692 -8.977 1.00 94.50 186 THR A C 1
ATOM 1489 O O . THR A 1 186 ? 0.276 -6.731 -8.581 1.00 94.50 186 THR A O 1
ATOM 1492 N N . ALA A 1 187 ? 1.655 -5.690 -10.016 1.00 92.88 187 ALA A N 1
ATOM 1493 C CA . ALA A 1 187 ? 2.021 -6.908 -10.737 1.00 92.88 187 ALA A CA 1
ATOM 1494 C C . ALA A 1 187 ? 2.690 -7.931 -9.808 1.00 92.88 187 ALA A C 1
ATOM 1496 O O . ALA A 1 187 ? 2.322 -9.111 -9.806 1.00 92.88 187 ALA A O 1
ATOM 1497 N N . TRP A 1 188 ? 3.609 -7.477 -8.954 1.00 94.12 188 TRP A N 1
ATOM 1498 C CA . TRP A 1 188 ? 4.248 -8.328 -7.955 1.00 94.12 188 TRP A CA 1
ATOM 1499 C C . TRP A 1 188 ? 3.260 -8.885 -6.931 1.00 94.12 188 TRP A C 1
ATOM 1501 O O . TRP A 1 188 ? 3.272 -10.089 -6.692 1.00 94.12 188 TRP A O 1
ATOM 1511 N N . TYR A 1 189 ? 2.366 -8.075 -6.365 1.00 95.50 189 TYR A N 1
ATOM 1512 C CA . TYR A 1 189 ? 1.351 -8.550 -5.421 1.00 95.50 189 TYR A CA 1
ATOM 1513 C C . TYR A 1 189 ? 0.459 -9.632 -6.034 1.00 95.50 189 TYR A C 1
ATOM 1515 O O . TYR A 1 189 ? 0.236 -10.679 -5.420 1.00 95.50 189 TYR A O 1
ATOM 1523 N N . ARG A 1 190 ? 0.031 -9.438 -7.285 1.00 94.62 190 ARG A N 1
ATOM 1524 C CA . ARG A 1 190 ? -0.751 -10.434 -8.031 1.00 94.62 190 ARG A CA 1
ATOM 1525 C C . ARG A 1 190 ? 0.031 -11.726 -8.277 1.00 94.62 190 ARG A C 1
ATOM 1527 O O . ARG A 1 190 ? -0.556 -12.804 -8.248 1.00 94.62 190 ARG A O 1
ATOM 1534 N N . CYS A 1 191 ? 1.351 -11.657 -8.450 1.00 93.75 191 CYS A N 1
ATOM 1535 C CA . CYS A 1 191 ? 2.203 -12.845 -8.570 1.00 93.75 191 CYS A CA 1
ATOM 1536 C C . CYS A 1 191 ? 2.254 -13.695 -7.288 1.00 93.75 191 CYS A C 1
ATOM 1538 O O . CYS A 1 191 ? 2.509 -14.896 -7.365 1.00 93.75 191 CYS A O 1
ATOM 1540 N N . PHE A 1 192 ? 1.967 -13.107 -6.125 1.00 93.56 192 PHE A N 1
ATOM 1541 C CA . PHE A 1 192 ? 1.795 -13.813 -4.849 1.00 93.56 192 PHE A CA 1
ATOM 1542 C C . PHE A 1 192 ? 0.331 -14.179 -4.553 1.00 93.56 192 PHE A C 1
ATOM 1544 O O . PHE A 1 192 ? 0.026 -14.673 -3.475 1.00 93.56 192 PHE A O 1
ATOM 1551 N N . GLY A 1 193 ? -0.583 -13.964 -5.504 1.00 92.12 193 GLY A N 1
ATOM 1552 C CA . GLY A 1 193 ? -2.001 -14.280 -5.329 1.00 92.12 193 GLY A CA 1
ATOM 1553 C C . GLY A 1 193 ? -2.740 -13.326 -4.388 1.00 92.12 193 GLY A C 1
ATOM 1554 O O . GLY A 1 193 ? -3.825 -13.664 -3.917 1.00 92.12 193 GLY A O 1
ATOM 1555 N N . PHE A 1 194 ? -2.179 -12.147 -4.101 1.00 94.25 194 PHE A N 1
ATOM 1556 C CA . PHE A 1 194 ? -2.860 -11.144 -3.289 1.00 94.25 194 PHE A CA 1
ATOM 1557 C C . PHE A 1 194 ? -3.927 -10.401 -4.087 1.00 94.25 194 PHE A C 1
ATOM 1559 O O . PHE A 1 194 ? -3.763 -10.115 -5.275 1.00 94.25 194 PHE A O 1
ATOM 1566 N N . GLN A 1 195 ? -5.005 -10.043 -3.394 1.00 94.12 195 GLN A N 1
ATOM 1567 C CA . GLN A 1 195 ? -6.019 -9.136 -3.907 1.00 94.12 195 GLN A CA 1
ATOM 1568 C C . GLN A 1 195 ? -5.516 -7.696 -3.780 1.00 94.12 195 GLN A C 1
ATOM 1570 O O . GLN A 1 195 ? -5.018 -7.298 -2.726 1.00 94.12 195 GLN A O 1
ATOM 1575 N N . VAL A 1 196 ? -5.624 -6.923 -4.860 1.00 95.31 196 VAL A N 1
ATOM 1576 C CA . VAL A 1 196 ? -5.127 -5.544 -4.941 1.00 95.31 196 VAL A CA 1
ATOM 1577 C C . VAL A 1 196 ? -6.235 -4.654 -5.485 1.00 95.31 196 VAL A C 1
ATOM 1579 O O . VAL A 1 196 ? -6.897 -5.048 -6.443 1.00 95.31 196 VAL A O 1
ATOM 1582 N N . MET A 1 197 ? -6.407 -3.476 -4.894 1.00 94.75 197 MET A N 1
ATOM 1583 C CA . MET A 1 197 ? -7.322 -2.428 -5.345 1.00 94.75 197 MET A CA 1
ATOM 1584 C C . MET A 1 197 ? -6.615 -1.075 -5.350 1.00 94.75 197 MET A C 1
ATOM 1586 O O . MET A 1 197 ? -5.724 -0.819 -4.540 1.00 94.75 197 MET A O 1
ATOM 1590 N N . SER A 1 198 ? -7.067 -0.189 -6.226 1.00 95.81 198 SER A N 1
ATOM 1591 C CA . SER A 1 198 ? -6.767 1.239 -6.178 1.00 95.81 198 SER A CA 1
ATOM 1592 C C . SER A 1 198 ? -7.605 1.946 -5.106 1.00 95.81 198 SER A C 1
ATOM 1594 O O . SER A 1 198 ? -8.626 1.451 -4.607 1.00 95.81 198 SER A O 1
ATOM 1596 N N . VAL A 1 199 ? -7.195 3.160 -4.761 1.00 95.06 199 VAL A N 1
ATOM 1597 C CA . VAL A 1 199 ? -7.923 4.097 -3.902 1.00 95.06 199 VAL A CA 1
ATOM 1598 C C . VAL A 1 199 ? -9.296 4.403 -4.486 1.00 95.06 199 VAL A C 1
ATOM 1600 O O . VAL A 1 199 ? -10.268 4.488 -3.736 1.00 95.06 199 VAL A O 1
ATOM 1603 N N . LEU A 1 200 ? -9.398 4.531 -5.811 1.00 93.44 200 LEU A N 1
ATOM 1604 C CA . LEU A 1 200 ? -10.663 4.832 -6.475 1.00 93.44 200 LEU A CA 1
ATOM 1605 C C . LEU A 1 200 ? -11.638 3.651 -6.419 1.00 93.44 200 LEU A C 1
ATOM 1607 O O . LEU A 1 200 ? -12.798 3.842 -6.057 1.00 93.44 200 LEU A O 1
ATOM 1611 N N . GLU A 1 201 ? -11.170 2.437 -6.718 1.00 93.25 201 GLU A N 1
ATOM 1612 C CA . GLU A 1 201 ? -11.981 1.217 -6.588 1.00 93.25 201 GLU A CA 1
ATOM 1613 C C . GLU A 1 201 ? -12.439 1.018 -5.141 1.00 93.25 201 GLU A C 1
ATOM 1615 O O . GLU A 1 201 ? -13.589 0.663 -4.884 1.00 93.25 201 GLU A O 1
ATOM 1620 N N . THR A 1 202 ? -11.566 1.317 -4.178 1.00 93.00 202 THR A N 1
ATOM 1621 C CA . THR A 1 202 ? -11.902 1.217 -2.753 1.00 93.00 202 THR A CA 1
ATOM 1622 C C . THR A 1 202 ? -12.946 2.249 -2.349 1.00 93.00 202 THR A C 1
ATOM 1624 O O . THR A 1 202 ? -13.910 1.913 -1.669 1.00 93.00 202 THR A O 1
ATOM 1627 N N . GLU A 1 203 ? -12.816 3.497 -2.795 1.00 92.25 203 GLU A N 1
ATOM 1628 C CA . GLU A 1 203 ? -13.831 4.526 -2.555 1.00 92.25 203 GLU A CA 1
ATOM 1629 C C . GLU A 1 203 ? -15.190 4.128 -3.148 1.00 92.25 203 GLU A C 1
ATOM 1631 O O . GLU A 1 203 ? -16.221 4.296 -2.492 1.00 92.25 203 GLU A O 1
ATOM 1636 N N . ALA A 1 204 ? -15.203 3.568 -4.361 1.00 90.00 204 ALA A N 1
ATOM 1637 C CA . ALA A 1 204 ? -16.420 3.068 -4.993 1.00 90.00 204 ALA A CA 1
ATOM 1638 C C . ALA A 1 204 ? -17.053 1.932 -4.172 1.00 90.00 204 ALA A C 1
ATOM 1640 O O . ALA A 1 204 ? -18.248 1.990 -3.871 1.00 90.00 204 ALA A O 1
ATOM 1641 N N . TYR A 1 205 ? -16.247 0.966 -3.720 1.00 88.56 205 TYR A N 1
ATOM 1642 C CA . TYR A 1 205 ? -16.695 -0.121 -2.849 1.00 88.56 205 TYR A CA 1
ATOM 1643 C C . TYR A 1 205 ? -17.304 0.398 -1.539 1.00 88.56 205 TYR A C 1
ATOM 1645 O O . TYR A 1 205 ? -18.399 0.002 -1.144 1.00 88.56 205 TYR A O 1
ATOM 1653 N N . LEU A 1 206 ? -16.635 1.345 -0.874 1.00 89.25 206 LEU A N 1
ATOM 1654 C CA . LEU A 1 206 ? -17.092 1.904 0.402 1.00 89.25 206 LEU A CA 1
ATOM 1655 C C . LEU A 1 206 ? -18.387 2.724 0.270 1.00 89.25 206 LEU A C 1
ATOM 1657 O O . LEU A 1 206 ? -19.120 2.879 1.259 1.00 89.25 206 LEU A O 1
ATOM 1661 N N . ARG A 1 207 ? -18.673 3.270 -0.918 1.00 86.88 207 ARG A N 1
ATOM 1662 C CA . ARG A 1 207 ? -19.923 3.984 -1.213 1.00 86.88 207 ARG A CA 1
ATOM 1663 C C . ARG A 1 207 ? -21.067 3.042 -1.558 1.00 86.88 207 ARG A C 1
ATOM 1665 O O . ARG A 1 207 ? -22.151 3.224 -1.012 1.00 86.88 207 ARG A O 1
ATOM 1672 N N . ASN A 1 208 ? -20.814 2.068 -2.428 1.00 81.88 208 ASN A N 1
ATOM 1673 C CA . ASN A 1 208 ? -21.866 1.289 -3.078 1.00 81.88 208 ASN A CA 1
ATOM 1674 C C . ASN A 1 208 ? -22.124 -0.069 -2.414 1.00 81.88 208 ASN A C 1
ATOM 1676 O O . ASN A 1 208 ? -23.156 -0.671 -2.676 1.00 81.88 208 ASN A O 1
ATOM 1680 N N . GLY A 1 209 ? -21.223 -0.552 -1.554 1.00 68.19 209 GLY A N 1
ATOM 1681 C CA . GLY A 1 209 ? -21.367 -1.841 -0.872 1.00 68.19 209 GLY A CA 1
ATOM 1682 C C . GLY A 1 209 ? -21.038 -3.066 -1.732 1.00 68.19 209 GLY A C 1
ATOM 1683 O O . GLY A 1 209 ? -20.863 -4.136 -1.163 1.00 68.19 209 GLY A O 1
ATOM 1684 N N . ASP A 1 210 ? -20.871 -2.899 -3.047 1.00 54.88 210 ASP A N 1
ATOM 1685 C CA . ASP A 1 210 ? -20.483 -3.954 -3.984 1.00 54.88 210 ASP A CA 1
ATOM 1686 C C . ASP A 1 210 ? -19.246 -3.558 -4.796 1.00 54.88 210 ASP A C 1
ATOM 1688 O O . ASP A 1 210 ? -19.150 -2.454 -5.339 1.00 54.88 210 ASP A O 1
ATOM 1692 N N . CYS A 1 211 ? -18.302 -4.496 -4.911 1.00 46.34 211 CYS A N 1
ATOM 1693 C CA . CYS A 1 211 ? -17.236 -4.438 -5.906 1.00 46.34 211 CYS A CA 1
ATOM 1694 C C . CYS A 1 211 ? -17.734 -5.202 -7.135 1.00 46.34 211 CYS A C 1
ATOM 1696 O O . CYS A 1 211 ? -17.445 -6.382 -7.299 1.00 46.34 211 CYS A O 1
ATOM 1698 N N . SER A 1 212 ? -18.530 -4.561 -7.990 1.0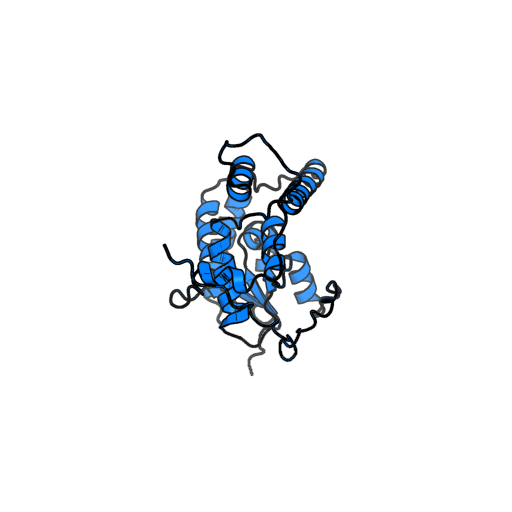0 39.75 212 SER A N 1
ATOM 1699 C CA . SER A 1 212 ? -18.996 -5.147 -9.260 1.00 39.75 212 SER A CA 1
ATOM 1700 C C . SER A 1 212 ? -17.903 -5.124 -10.337 1.00 39.75 212 SER A C 1
ATOM 1702 O O . SER A 1 212 ? -18.169 -4.839 -11.500 1.00 39.75 212 SER A O 1
ATOM 1704 N N . LEU A 1 213 ? -16.653 -5.36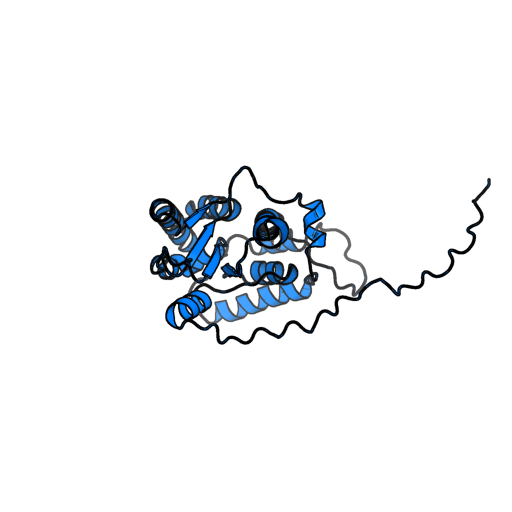9 -9.951 1.00 43.69 213 LEU A N 1
ATOM 1705 C CA . LEU A 1 213 ? -15.595 -5.727 -10.879 1.00 43.69 213 LEU A CA 1
ATOM 1706 C C . LEU A 1 213 ? -15.454 -7.232 -10.751 1.00 43.69 213 LEU A C 1
ATOM 1708 O O . LEU A 1 213 ? -14.888 -7.728 -9.775 1.00 43.69 213 LEU A O 1
ATOM 1712 N N . GLU A 1 214 ? -16.039 -7.954 -11.707 1.00 34.84 214 GLU A N 1
ATOM 1713 C CA . GLU A 1 214 ? -15.752 -9.369 -11.872 1.00 34.84 214 GLU A CA 1
ATOM 1714 C C . GLU A 1 214 ? -14.234 -9.529 -11.878 1.00 34.84 214 GLU A C 1
ATOM 1716 O O . GLU A 1 214 ? -13.521 -9.044 -12.760 1.00 34.84 214 GLU A O 1
ATOM 1721 N N . MET A 1 215 ? -13.735 -10.182 -10.831 1.00 42.97 215 MET A N 1
ATOM 1722 C CA . MET A 1 215 ? -12.415 -10.777 -10.849 1.00 42.97 215 MET A CA 1
ATOM 1723 C C . MET A 1 215 ? -12.290 -11.532 -12.177 1.00 42.97 215 MET A C 1
ATOM 1725 O O . MET A 1 215 ? -13.233 -12.254 -12.518 1.00 42.97 215 MET A O 1
ATOM 1729 N N . PRO A 1 216 ? -11.155 -11.483 -12.901 1.00 30.88 216 PRO A N 1
ATOM 1730 C CA . PRO A 1 216 ? -10.839 -12.605 -13.765 1.00 30.88 216 PRO A CA 1
ATOM 1731 C C . PRO A 1 216 ? -10.931 -13.822 -12.853 1.00 30.88 216 PRO A C 1
ATOM 1733 O O . PRO A 1 216 ? -10.187 -13.925 -11.870 1.00 30.88 216 PRO A O 1
ATOM 1736 N N . SER A 1 217 ? -11.955 -14.643 -13.099 1.00 32.47 217 SER A N 1
ATOM 1737 C CA . SER A 1 217 ? -12.239 -15.848 -12.341 1.00 32.47 217 SER A CA 1
ATOM 1738 C C . SER A 1 217 ? -10.909 -16.517 -12.077 1.00 32.47 217 SER A C 1
ATOM 1740 O O . SER A 1 217 ? -10.119 -16.671 -13.014 1.00 32.47 217 SER A O 1
ATOM 1742 N N . GLN A 1 218 ? -10.650 -16.879 -10.821 1.00 38.28 218 GLN A N 1
ATOM 1743 C CA . GLN A 1 218 ? -9.663 -17.903 -10.541 1.00 38.28 218 GLN A CA 1
ATOM 1744 C C . GLN A 1 218 ? -9.992 -19.038 -11.509 1.00 38.28 218 GLN A C 1
ATOM 1746 O O . GLN A 1 218 ? -10.973 -19.749 -11.303 1.00 38.28 218 GLN A O 1
ATOM 1751 N N . THR A 1 219 ? -9.246 -19.164 -12.612 1.00 30.70 219 THR A N 1
ATOM 1752 C CA . THR A 1 219 ? -9.197 -20.409 -13.364 1.00 30.70 219 THR A CA 1
ATOM 1753 C C . THR A 1 219 ? -8.915 -21.416 -12.288 1.00 30.70 219 THR A C 1
ATOM 1755 O O . THR A 1 219 ? -7.884 -21.292 -11.626 1.00 30.70 219 THR A O 1
ATOM 1758 N N . SER A 1 220 ? -9.897 -22.278 -12.035 1.00 32.34 220 SER A N 1
ATOM 1759 C CA . SER A 1 220 ? -9.871 -23.314 -11.022 1.00 32.34 220 SER A CA 1
ATOM 1760 C C . SER A 1 220 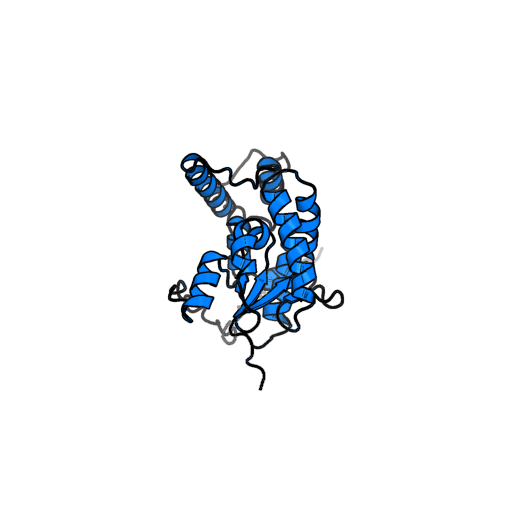? -8.473 -23.907 -11.002 1.00 32.34 220 SER A C 1
ATOM 1762 O O . SER A 1 220 ? -8.118 -24.696 -11.881 1.00 32.34 220 SER A O 1
ATOM 1764 N N . VAL A 1 221 ? -7.651 -23.471 -10.048 1.00 35.81 221 VAL A N 1
ATOM 1765 C CA . VAL A 1 221 ? -6.383 -24.125 -9.788 1.00 35.81 221 VAL A CA 1
ATOM 1766 C C . VAL A 1 221 ? -6.838 -25.423 -9.172 1.00 35.81 221 VAL A C 1
ATOM 1768 O O . VAL A 1 221 ? -7.227 -25.470 -8.005 1.00 35.81 221 VAL A O 1
ATOM 1771 N N . GLN A 1 222 ? -6.925 -26.450 -10.014 1.00 29.09 222 GLN A N 1
ATOM 1772 C CA . GLN A 1 222 ? -7.091 -27.806 -9.550 1.00 29.09 222 GLN A CA 1
ATOM 1773 C C . GLN A 1 222 ? -6.000 -27.999 -8.505 1.00 29.09 222 GLN A C 1
ATOM 1775 O O . GLN A 1 222 ? -4.810 -27.970 -8.818 1.00 29.09 222 GLN A O 1
ATOM 1780 N N . HIS A 1 223 ? -6.412 -28.142 -7.249 1.00 36.97 223 HIS A N 1
ATOM 1781 C CA . HIS A 1 223 ? -5.594 -28.788 -6.246 1.00 36.97 223 HIS A CA 1
ATOM 1782 C C . HIS A 1 223 ? -5.320 -30.181 -6.813 1.00 36.97 223 HIS A C 1
ATOM 1784 O O . HIS A 1 223 ? -6.133 -31.091 -6.655 1.00 36.97 223 HIS A O 1
ATOM 1790 N N . GLN A 1 224 ? -4.224 -30.341 -7.556 1.00 36.94 224 GLN A N 1
ATOM 1791 C CA . GLN A 1 224 ? -3.754 -31.663 -7.919 1.00 36.94 224 GLN A CA 1
ATOM 1792 C C . GLN A 1 224 ? -3.368 -32.327 -6.603 1.00 36.94 224 GLN A C 1
ATOM 1794 O O . GLN A 1 224 ? -2.364 -32.011 -5.967 1.00 36.94 224 GLN A O 1
ATOM 1799 N N . SER A 1 225 ? -4.268 -33.183 -6.132 1.00 43.00 225 SER A N 1
ATOM 1800 C CA . SER A 1 225 ? -4.004 -34.123 -5.062 1.00 43.00 225 SER A CA 1
ATOM 1801 C C . SER A 1 225 ? -2.885 -35.033 -5.553 1.00 43.00 225 SER A C 1
ATOM 1803 O O . SER A 1 225 ? -3.104 -35.876 -6.415 1.00 43.00 225 SER A O 1
ATOM 1805 N N . PHE A 1 226 ? -1.689 -34.884 -4.990 1.00 45.31 226 PHE A N 1
ATOM 1806 C CA . PHE A 1 226 ? -0.519 -35.726 -5.271 1.00 45.31 226 PHE A CA 1
ATOM 1807 C C . PHE A 1 226 ? -0.670 -37.180 -4.772 1.00 45.31 226 PHE A C 1
ATOM 1809 O O . PHE A 1 226 ? 0.324 -37.869 -4.569 1.00 45.31 226 PHE A O 1
ATOM 1816 N N . LYS A 1 227 ? -1.898 -37.662 -4.544 1.00 46.81 227 LYS A N 1
ATOM 1817 C CA . LYS A 1 227 ? -2.151 -39.027 -4.063 1.00 46.81 227 LYS A CA 1
ATOM 1818 C C . LYS A 1 227 ? -1.874 -40.101 -5.120 1.00 46.81 227 LYS A C 1
ATOM 1820 O O . LYS A 1 227 ? -1.552 -41.212 -4.727 1.00 46.81 227 LYS A O 1
ATOM 1825 N N . ASP A 1 228 ? -1.892 -39.744 -6.407 1.00 42.97 228 ASP A N 1
ATOM 1826 C CA . ASP A 1 228 ? -1.741 -40.699 -7.518 1.00 42.97 228 ASP A CA 1
ATOM 1827 C C . ASP A 1 228 ? -0.480 -40.468 -8.371 1.00 42.97 228 ASP A C 1
ATOM 1829 O O . ASP A 1 228 ? -0.371 -40.976 -9.489 1.00 42.97 228 ASP A O 1
ATOM 1833 N N . VAL A 1 229 ? 0.514 -39.724 -7.862 1.00 42.62 229 VAL A N 1
ATOM 1834 C CA . VAL A 1 229 ? 1.828 -39.674 -8.522 1.00 42.62 229 VAL A CA 1
ATOM 1835 C C . VAL A 1 229 ? 2.513 -41.020 -8.321 1.00 42.62 229 VAL A C 1
ATOM 1837 O O . VAL A 1 229 ? 3.101 -41.305 -7.278 1.00 42.62 229 VAL A O 1
ATOM 1840 N N . THR A 1 230 ? 2.418 -41.860 -9.346 1.00 48.56 230 THR A N 1
ATOM 1841 C CA . THR A 1 230 ? 3.170 -43.108 -9.423 1.00 48.56 230 THR A CA 1
ATOM 1842 C C . THR A 1 230 ? 4.623 -42.732 -9.692 1.00 48.56 230 THR A C 1
ATOM 1844 O O . THR A 1 230 ? 4.962 -42.267 -10.777 1.00 48.56 230 THR A O 1
ATOM 1847 N N . TYR A 1 231 ? 5.479 -42.856 -8.680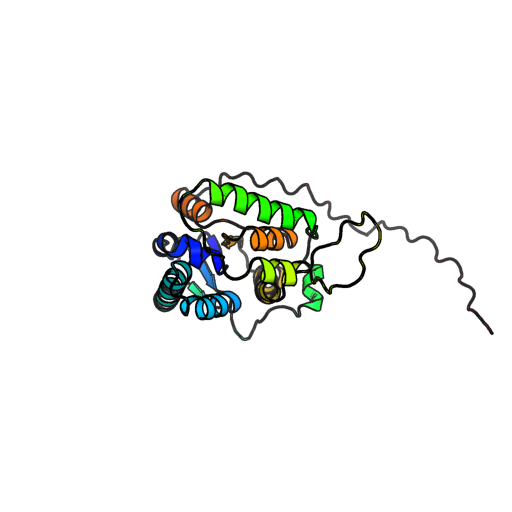 1.00 50.78 231 TYR A N 1
ATOM 1848 C CA . TYR A 1 231 ? 6.917 -42.698 -8.864 1.00 50.78 231 TYR A CA 1
ATOM 1849 C C . TYR A 1 231 ? 7.423 -43.824 -9.770 1.00 50.78 231 TYR A C 1
ATOM 1851 O O . TYR A 1 231 ? 7.256 -45.001 -9.444 1.00 50.78 231 TYR A O 1
ATOM 1859 N N . GLU A 1 232 ? 8.068 -43.476 -10.885 1.00 41.47 232 GLU A N 1
ATOM 1860 C CA . GLU A 1 232 ? 8.882 -44.438 -11.626 1.00 41.47 232 GLU A CA 1
ATOM 1861 C C . GLU A 1 232 ? 9.954 -45.018 -10.699 1.00 41.47 232 GLU A C 1
ATOM 1863 O O . GLU A 1 232 ? 10.549 -44.322 -9.865 1.00 41.47 232 GLU A O 1
ATOM 1868 N N . SER A 1 233 ? 10.186 -46.323 -10.825 1.00 46.38 233 SER A N 1
ATOM 1869 C CA . SER A 1 233 ? 11.208 -47.028 -10.064 1.00 46.38 233 SER A CA 1
ATOM 1870 C C . SER A 1 233 ? 12.554 -46.361 -10.328 1.00 46.38 233 SER A C 1
ATOM 1872 O O . SER A 1 233 ? 13.018 -46.339 -11.466 1.00 46.38 233 SER A O 1
ATOM 1874 N N . ARG A 1 234 ? 13.195 -45.821 -9.283 1.00 48.91 234 ARG A N 1
ATOM 1875 C CA . ARG A 1 234 ? 14.575 -45.336 -9.383 1.00 48.91 234 ARG A CA 1
ATOM 1876 C C . ARG A 1 234 ? 15.423 -46.458 -9.977 1.00 48.91 234 ARG A C 1
ATOM 1878 O O . ARG A 1 234 ? 15.573 -47.508 -9.351 1.00 48.91 234 ARG A O 1
ATOM 1885 N N . GLY A 1 235 ? 15.948 -46.232 -11.181 1.00 43.97 235 GLY A N 1
ATOM 1886 C CA . GLY A 1 235 ? 16.962 -47.095 -11.767 1.00 43.97 235 GLY A CA 1
ATOM 1887 C C . GLY A 1 235 ? 18.063 -47.314 -10.735 1.00 43.97 235 GLY A C 1
ATOM 1888 O O . GLY A 1 235 ? 18.462 -46.370 -10.047 1.00 43.97 235 GLY A O 1
ATOM 1889 N N . ARG A 1 236 ? 18.488 -48.570 -10.569 1.00 50.41 236 ARG A N 1
ATOM 1890 C CA . ARG A 1 236 ? 19.618 -48.942 -9.714 1.00 50.41 236 ARG A CA 1
ATOM 1891 C C . ARG A 1 236 ? 20.859 -48.229 -10.248 1.00 50.41 236 ARG A C 1
ATOM 1893 O O . ARG A 1 236 ? 21.518 -48.734 -11.145 1.00 50.41 236 ARG A O 1
ATOM 1900 N N . GLY A 1 237 ? 21.114 -47.027 -9.740 1.00 42.94 237 GLY A N 1
ATOM 1901 C CA . GLY A 1 237 ? 22.352 -46.309 -9.977 1.00 42.94 237 GLY A CA 1
ATOM 1902 C C . GLY A 1 237 ? 23.469 -47.104 -9.328 1.00 42.94 237 GLY A C 1
ATOM 1903 O O . GLY A 1 237 ? 23.523 -47.206 -8.102 1.00 42.94 237 GLY A O 1
ATOM 1904 N N . GLU A 1 238 ? 24.307 -47.714 -10.158 1.00 49.06 238 GLU A N 1
ATOM 1905 C CA . GLU A 1 238 ? 25.575 -48.279 -9.726 1.00 49.06 238 GLU A CA 1
ATOM 1906 C C . GLU A 1 238 ? 26.398 -47.160 -9.080 1.00 49.06 238 GLU A C 1
ATOM 1908 O O . GLU A 1 238 ? 26.558 -46.065 -9.627 1.00 49.06 238 GLU A O 1
ATOM 1913 N N . LEU A 1 239 ? 26.839 -47.421 -7.850 1.00 44.53 239 LEU A N 1
ATOM 1914 C CA . LEU A 1 239 ? 27.766 -46.569 -7.124 1.00 44.53 239 LEU A CA 1
ATOM 1915 C C . LEU A 1 239 ? 29.055 -46.497 -7.940 1.00 44.53 239 LEU A C 1
ATOM 1917 O O . LEU A 1 239 ? 29.673 -47.526 -8.202 1.00 44.53 239 LEU A O 1
ATOM 1921 N N . TRP A 1 240 ? 29.456 -45.289 -8.330 1.00 41.06 240 TRP A N 1
ATOM 1922 C CA . TRP A 1 240 ? 30.767 -45.049 -8.918 1.00 41.06 240 TRP A CA 1
ATOM 1923 C C . TRP A 1 240 ? 31.833 -45.511 -7.922 1.00 41.06 240 TRP A C 1
ATOM 1925 O O . TRP A 1 240 ? 32.029 -44.887 -6.878 1.00 41.06 240 TRP A O 1
ATOM 1935 N N . THR A 1 241 ? 32.490 -46.626 -8.227 1.00 48.53 241 THR A N 1
ATOM 1936 C CA . THR A 1 241 ? 33.728 -47.044 -7.573 1.00 48.53 241 THR A CA 1
ATOM 1937 C C . THR A 1 241 ? 34.909 -46.806 -8.499 1.00 48.53 241 THR A C 1
ATOM 1939 O O . THR A 1 241 ? 34.914 -47.326 -9.618 1.00 48.53 241 THR A O 1
ATOM 1942 N N . SER A 1 242 ? 35.934 -46.172 -7.917 1.00 46.25 242 SER A N 1
ATOM 1943 C CA . SER A 1 242 ? 37.312 -45.900 -8.381 1.00 46.25 242 SER A CA 1
ATOM 1944 C C . SER A 1 242 ? 37.532 -44.499 -8.934 1.00 46.25 242 SER A C 1
ATOM 1946 O O . SER A 1 242 ? 37.193 -44.260 -10.111 1.00 46.25 242 SER A O 1
#

pLDDT: mean 76.29, std 21.8, range [29.09, 97.81]

Sequence (242 aa):
MKSTPSLSVIIDPSAFLGGIAVIKKWKSDKVKLVIPEYTLQELDHQKKSRTLTGYNARESVRFIGQALKIPGFLTTQNPKDPGPRWEKCPNFRVRNPTESELVGIIESENRHATSSKLPVTFSEDKALVMKELFNLEENEAGKSNQRYNAKVPSRLKSMLRFCIQKIHIEKTKGNWWILCEDPISTAWYRCFGFQVMSVLETEAYLRNGDCSLEMPSQTSVQHQSFKDVTYESRGRGELWTS

Secondary structure (DSSP, 8-state):
-PPPPSEEEEEPHHHHHHHHHHHTT--TTTEEEEE-HHHHHHHHHHTTSSSHHHHHHHHHHHHHHHHTTSTTTEEEPPTT---S-GGGGGGG-S---BHHHHHHHHHHHHHHHTTSSS-----S-HHHHHHHHH---S---------PBPPPPHHHHHHHHHHHIIIIIS--SS-EEEE---HHHHHHHHHTT-EEE-HHHHHHHHHHS----------------GGG--PPP---------

InterPro domains:
  IPR002716 PIN domain [PF13638] (10-69)